Protein AF-A0A1H6CUB4-F1 (afdb_monomer_lite)

Sequence (197 aa):
MMHRMFELSTSRSFDRAPGEGFRTTLELPGWENQSAWGYDEPIGSYFAQLYRNTTPDGERPDIWLSGAGSNYARPGSIALEVLRSTGHDPLTIVSAMGILDPTPRLRGTAEINEQITELTPEAEDRYTAGQIEALRWVLTGACPGPGSEREWLSGPPGAQHVEAEYHLVVGGPYERGGDQMSLSGADEALMWALERM

Foldseek 3Di:
DDDPDPPQPALPCQPPDQQDWDKDAQCFPQFRPDKIWTADNVLQAIWIFTAGPPHDPPDGGPDTGDSVVAGQNAPLQRLLVCCVVPVDALLSRCSSNSNFDPDFDFDDLVVLVVVLVVLDDDPPQLLSVLLNVLSVCQQFVCAQQSQNNHRGDDTHDDRSNLRSSLSSLVRPLRDPDDPNSSSNSNNVNSCVRRVVD

pLDDT: mean 87.78, std 14.8, range [31.58, 98.06]

Organism: NCBI:txid310779

Radius of gyration: 17.45 Å; chains: 1; bounding box: 38×47×50 Å

Structure (mmCIF, N/CA/C/O backbone):
data_AF-A0A1H6CUB4-F1
#
_entry.id   AF-A0A1H6CUB4-F1
#
loop_
_atom_site.group_PDB
_atom_site.id
_atom_site.type_symbol
_atom_site.label_atom_id
_atom_site.label_alt_id
_atom_site.label_comp_id
_atom_site.label_asym_id
_atom_site.label_entity_id
_atom_site.label_seq_id
_atom_site.pdbx_PDB_ins_code
_atom_site.Cartn_x
_atom_site.Cartn_y
_atom_site.Cartn_z
_atom_site.occupancy
_atom_site.B_iso_or_equiv
_atom_site.auth_seq_id
_atom_site.auth_comp_id
_atom_site.auth_asym_id
_atom_site.auth_atom_id
_atom_site.pdbx_PDB_model_num
ATOM 1 N N . MET A 1 1 ? 0.654 -30.957 -17.479 1.00 39.00 1 MET A N 1
ATOM 2 C CA . MET A 1 1 ? 0.499 -29.493 -17.365 1.00 39.00 1 MET A CA 1
ATOM 3 C C . MET A 1 1 ? 0.758 -29.164 -15.903 1.00 39.00 1 MET A C 1
ATOM 5 O O . MET A 1 1 ? -0.058 -29.512 -15.064 1.00 39.00 1 MET A O 1
ATOM 9 N N . MET A 1 2 ? 1.980 -28.737 -15.578 1.00 31.58 2 MET A N 1
ATOM 10 C CA . MET A 1 2 ? 2.450 -28.597 -14.195 1.00 31.58 2 MET A CA 1
ATOM 11 C C . MET A 1 2 ? 1.837 -27.351 -13.552 1.00 31.58 2 MET A C 1
ATOM 13 O O . MET A 1 2 ? 2.015 -26.249 -14.064 1.00 31.58 2 MET A O 1
ATOM 17 N N . HIS A 1 3 ? 1.150 -27.533 -12.425 1.00 35.66 3 HIS A N 1
ATOM 18 C CA . HIS A 1 3 ? 0.853 -26.456 -11.488 1.00 35.66 3 HIS A CA 1
ATOM 19 C C . HIS A 1 3 ? 2.178 -25.901 -10.950 1.00 35.66 3 HIS A C 1
ATOM 21 O O . HIS A 1 3 ? 2.841 -26.556 -10.149 1.00 35.66 3 HIS A O 1
ATOM 27 N N . ARG A 1 4 ? 2.574 -24.699 -11.385 1.00 37.59 4 ARG A N 1
ATOM 28 C CA . ARG A 1 4 ? 3.489 -23.876 -10.591 1.00 37.59 4 ARG A CA 1
ATOM 29 C C . ARG A 1 4 ? 2.681 -23.332 -9.418 1.00 37.59 4 ARG A C 1
ATOM 31 O O . ARG A 1 4 ? 1.840 -22.458 -9.601 1.00 37.59 4 ARG A O 1
ATOM 38 N N . MET A 1 5 ? 2.926 -23.883 -8.233 1.00 32.16 5 MET A N 1
ATOM 39 C CA . MET A 1 5 ? 2.760 -23.132 -6.992 1.00 32.16 5 MET A CA 1
ATOM 40 C C . MET A 1 5 ? 3.602 -21.864 -7.149 1.00 32.16 5 MET A C 1
ATOM 42 O O . MET A 1 5 ? 4.811 -21.957 -7.352 1.00 32.16 5 MET A O 1
ATOM 46 N N . PHE A 1 6 ? 2.956 -20.700 -7.133 1.00 37.53 6 PHE A N 1
ATOM 47 C CA . PHE A 1 6 ? 3.641 -19.447 -6.858 1.00 37.53 6 PHE A CA 1
ATOM 48 C C . PHE A 1 6 ? 4.197 -19.579 -5.438 1.00 37.53 6 PHE A C 1
ATOM 50 O O . PHE A 1 6 ? 3.451 -19.496 -4.465 1.00 37.53 6 PHE A O 1
ATOM 57 N N . GLU A 1 7 ? 5.489 -19.890 -5.319 1.00 35.69 7 GLU A N 1
ATOM 58 C CA . GLU A 1 7 ? 6.218 -19.600 -4.091 1.00 35.69 7 GLU A CA 1
ATOM 59 C C . GLU A 1 7 ? 6.057 -18.101 -3.854 1.00 35.69 7 GLU A C 1
ATOM 61 O O . GLU A 1 7 ? 6.392 -17.296 -4.724 1.00 35.69 7 GLU A O 1
ATOM 66 N N . LEU A 1 8 ? 5.452 -17.745 -2.719 1.00 40.12 8 LEU A N 1
ATOM 67 C CA . LEU A 1 8 ? 5.342 -16.368 -2.261 1.00 40.12 8 LEU A CA 1
ATOM 68 C C . LEU A 1 8 ? 6.746 -15.766 -2.313 1.00 40.12 8 LEU A C 1
ATOM 70 O O . LEU A 1 8 ? 7.642 -16.204 -1.589 1.00 40.12 8 LEU A O 1
ATOM 74 N N . SER A 1 9 ? 6.927 -14.836 -3.252 1.00 41.91 9 SER A N 1
ATOM 75 C CA . SER A 1 9 ? 8.173 -14.121 -3.479 1.00 41.91 9 SER A CA 1
ATOM 76 C C . SER A 1 9 ? 8.652 -13.581 -2.136 1.00 41.91 9 SER A C 1
ATOM 78 O O . SER A 1 9 ? 7.934 -12.863 -1.440 1.00 41.91 9 SER A O 1
ATOM 80 N N . THR A 1 10 ? 9.839 -14.024 -1.729 1.00 46.75 10 THR A N 1
ATOM 81 C CA . THR A 1 10 ? 10.533 -13.518 -0.552 1.00 46.75 10 THR A CA 1
ATOM 82 C C . THR A 1 10 ? 10.599 -12.000 -0.640 1.00 46.75 10 THR A C 1
ATOM 84 O O . THR A 1 10 ? 10.850 -11.448 -1.708 1.00 46.75 10 THR A O 1
ATOM 87 N N . SER A 1 11 ? 10.353 -11.311 0.470 1.00 58.84 11 SER A N 1
ATOM 88 C CA . SER A 1 11 ? 10.286 -9.853 0.496 1.00 58.84 11 SER A CA 1
ATOM 89 C C . SER A 1 11 ? 11.665 -9.207 0.330 1.00 58.84 11 SER A C 1
ATOM 91 O O . SER A 1 11 ? 12.331 -8.817 1.285 1.00 58.84 11 SER A O 1
ATOM 93 N N . ARG A 1 12 ? 12.158 -9.181 -0.911 1.00 66.88 12 ARG A N 1
ATOM 94 C CA . ARG A 1 12 ? 13.552 -8.840 -1.252 1.00 66.88 12 ARG A CA 1
ATOM 95 C C . ARG A 1 12 ? 13.913 -7.377 -0.988 1.00 66.88 12 ARG A C 1
ATOM 97 O O . ARG A 1 12 ? 15.098 -7.046 -1.008 1.00 66.88 12 ARG A O 1
ATOM 104 N N . SER A 1 13 ? 12.920 -6.511 -0.798 1.00 70.31 13 SER A N 1
ATOM 105 C CA . SER A 1 13 ? 13.101 -5.066 -0.644 1.00 70.31 13 SER A CA 1
ATOM 106 C C . SER A 1 13 ? 12.462 -4.495 0.623 1.00 70.31 13 SER A C 1
ATOM 108 O O . SER A 1 13 ? 12.581 -3.293 0.831 1.00 70.31 13 SER A O 1
ATOM 110 N N . PHE A 1 14 ? 11.834 -5.315 1.474 1.00 62.69 14 PHE A N 1
ATOM 111 C CA . PHE A 1 14 ? 11.212 -4.856 2.724 1.00 62.69 14 PHE A CA 1
ATOM 112 C C . PHE A 1 14 ? 12.201 -4.154 3.658 1.00 62.69 14 PHE A C 1
ATOM 114 O O . PHE A 1 14 ? 11.923 -3.055 4.123 1.00 62.69 14 PHE A O 1
ATOM 121 N N . ASP A 1 15 ? 13.397 -4.718 3.840 1.00 62.94 15 ASP A N 1
ATOM 122 C CA . ASP A 1 15 ? 14.421 -4.154 4.733 1.00 62.94 15 ASP A CA 1
ATOM 123 C C . ASP A 1 15 ? 15.281 -3.050 4.085 1.00 62.94 15 ASP A C 1
ATOM 125 O O . ASP A 1 15 ? 16.266 -2.597 4.676 1.00 62.94 15 ASP A O 1
ATOM 129 N N . ARG A 1 16 ? 14.990 -2.625 2.845 1.00 68.38 16 ARG A N 1
ATOM 130 C CA . ARG A 1 16 ? 15.842 -1.637 2.165 1.00 68.38 16 ARG A CA 1
ATOM 131 C C . ARG A 1 16 ? 15.614 -0.238 2.725 1.00 68.38 16 ARG A C 1
ATOM 133 O O . ARG A 1 16 ? 14.520 0.314 2.638 1.00 68.38 16 ARG A O 1
ATOM 140 N N . ALA A 1 17 ? 16.688 0.354 3.244 1.00 58.97 17 ALA A N 1
ATOM 141 C CA . ALA A 1 17 ? 16.681 1.728 3.719 1.00 58.97 17 ALA A CA 1
ATOM 142 C C . ALA A 1 17 ? 16.414 2.716 2.562 1.00 58.97 17 ALA A C 1
ATOM 144 O O . ALA A 1 17 ? 16.937 2.534 1.458 1.00 58.97 17 ALA A O 1
ATOM 145 N N . PRO A 1 18 ? 15.621 3.779 2.789 1.00 63.16 18 PRO A N 1
ATOM 146 C CA . PRO A 1 18 ? 15.434 4.834 1.800 1.00 63.16 18 PRO A CA 1
ATOM 147 C C . PRO A 1 18 ? 16.740 5.610 1.570 1.00 63.16 18 PRO A C 1
ATOM 149 O O . PRO A 1 18 ? 17.513 5.819 2.503 1.00 63.16 18 PRO A O 1
ATOM 152 N N . GLY A 1 19 ? 16.950 6.097 0.344 1.00 67.81 19 GLY A N 1
ATOM 153 C CA . GLY A 1 19 ? 18.053 7.006 0.006 1.00 67.81 19 GLY A CA 1
ATOM 154 C C . GLY A 1 19 ? 19.221 6.366 -0.746 1.00 67.81 19 GLY A C 1
ATOM 155 O O . GLY A 1 19 ? 19.978 7.093 -1.379 1.00 67.81 19 GLY A O 1
ATOM 156 N N . GLU A 1 20 ? 19.342 5.037 -0.751 1.00 79.81 20 GLU A N 1
ATOM 157 C CA . GLU A 1 20 ? 20.332 4.341 -1.580 1.00 79.81 20 GLU A CA 1
ATOM 158 C C . GLU A 1 20 ? 19.743 3.983 -2.947 1.00 79.81 20 GLU A C 1
ATOM 160 O O . GLU A 1 20 ? 18.651 3.415 -3.046 1.00 79.81 20 GLU A O 1
ATOM 165 N N . GLY A 1 21 ? 20.466 4.314 -4.018 1.00 87.00 21 GLY A N 1
ATOM 166 C CA . GLY A 1 21 ? 20.047 3.989 -5.376 1.00 87.00 21 GLY A CA 1
ATOM 167 C C . GLY A 1 21 ? 19.945 2.478 -5.596 1.00 87.00 21 GLY A C 1
ATOM 168 O O . GLY A 1 21 ? 20.884 1.728 -5.329 1.00 87.00 21 GLY A O 1
ATOM 169 N N . PHE A 1 22 ? 18.819 2.013 -6.138 1.00 92.19 22 PHE A N 1
ATOM 170 C CA . PHE A 1 22 ? 18.657 0.606 -6.501 1.00 92.19 22 PHE A CA 1
ATOM 171 C C . PHE A 1 22 ? 17.720 0.410 -7.685 1.00 92.19 22 PHE A C 1
ATOM 173 O O . PHE A 1 22 ? 16.875 1.246 -7.991 1.00 92.19 22 PHE A O 1
ATOM 180 N N . ARG A 1 23 ? 17.839 -0.761 -8.313 1.00 93.81 23 ARG A N 1
ATOM 181 C CA . ARG A 1 23 ? 16.911 -1.265 -9.324 1.00 93.81 23 ARG A CA 1
ATOM 182 C C . ARG A 1 23 ? 16.694 -2.754 -9.095 1.00 93.81 23 ARG A C 1
ATOM 184 O O . ARG A 1 23 ? 17.660 -3.499 -8.951 1.00 93.81 23 ARG A O 1
ATOM 191 N N . THR A 1 24 ? 15.442 -3.185 -9.058 1.00 93.94 24 THR A N 1
ATOM 192 C CA . THR A 1 24 ? 15.062 -4.595 -8.918 1.00 93.94 24 THR A CA 1
ATOM 193 C C . THR A 1 24 ? 13.930 -4.938 -9.877 1.00 93.94 24 THR A C 1
ATOM 195 O O . THR A 1 24 ? 13.193 -4.054 -10.316 1.00 93.94 24 THR A O 1
ATOM 198 N N . THR A 1 25 ? 13.801 -6.219 -10.212 1.00 95.00 25 THR A N 1
ATOM 199 C CA . THR A 1 25 ? 12.680 -6.728 -11.005 1.00 95.00 25 THR A CA 1
ATOM 200 C C . THR A 1 25 ? 11.359 -6.457 -10.290 1.00 95.00 25 THR A C 1
ATOM 202 O O . THR A 1 25 ? 11.278 -6.575 -9.067 1.00 95.00 25 THR A O 1
ATOM 205 N N . LEU A 1 26 ? 10.338 -6.095 -11.063 1.00 95.88 26 LEU A N 1
ATOM 206 C CA . LEU A 1 26 ? 8.953 -5.995 -10.618 1.00 95.88 26 LEU A CA 1
ATOM 207 C C . LEU A 1 26 ? 8.212 -7.256 -11.085 1.00 95.88 26 LEU A C 1
ATOM 209 O O . LEU A 1 26 ? 7.884 -7.377 -12.263 1.00 95.88 26 LEU A O 1
ATOM 213 N N . GLU A 1 27 ? 7.955 -8.195 -10.175 1.00 95.19 27 GLU A N 1
ATOM 214 C CA . GLU A 1 27 ? 7.360 -9.509 -10.482 1.00 95.19 27 GLU A CA 1
ATOM 215 C C . GLU A 1 27 ? 5.816 -9.426 -10.582 1.00 95.19 27 GLU A C 1
ATOM 217 O O . GLU A 1 27 ? 5.091 -10.207 -9.969 1.00 95.19 27 GLU A O 1
ATOM 222 N N . LEU A 1 28 ? 5.296 -8.433 -11.318 1.00 97.06 28 LEU A N 1
ATOM 223 C CA . LEU A 1 28 ? 3.858 -8.151 -11.432 1.00 97.06 28 LEU A CA 1
ATOM 224 C C . LEU A 1 28 ? 3.220 -8.965 -12.574 1.00 97.06 28 LEU A C 1
ATOM 226 O O . LEU A 1 28 ? 3.660 -8.805 -13.711 1.00 97.06 28 LEU A O 1
ATOM 230 N N . PRO A 1 29 ? 2.163 -9.769 -12.337 1.00 97.38 29 PRO A N 1
ATOM 231 C CA . PRO A 1 29 ? 1.548 -10.601 -13.375 1.00 97.38 29 PRO A CA 1
ATOM 232 C C . PRO A 1 29 ? 1.094 -9.823 -14.620 1.00 97.38 29 PRO A C 1
ATOM 234 O O . PRO A 1 29 ? 0.394 -8.818 -14.534 1.00 97.38 29 PRO A O 1
ATOM 237 N N . GLY A 1 30 ? 1.472 -10.306 -15.802 1.00 96.88 30 GLY A N 1
ATOM 238 C CA . GLY A 1 30 ? 1.239 -9.629 -17.082 1.00 96.88 30 GLY A CA 1
ATOM 239 C C . GLY A 1 30 ? 2.281 -8.557 -17.434 1.00 96.88 30 GLY A C 1
ATOM 240 O O . GLY A 1 30 ? 2.225 -8.018 -18.546 1.00 96.88 30 GLY A O 1
ATOM 241 N N . TRP A 1 31 ? 3.221 -8.275 -16.527 1.00 97.56 31 TRP A N 1
ATOM 242 C CA . TRP A 1 31 ? 4.257 -7.246 -16.647 1.00 97.56 31 TRP A CA 1
ATOM 243 C C . TRP A 1 31 ? 5.662 -7.742 -16.249 1.00 97.56 31 TRP A C 1
ATOM 245 O O . TRP A 1 31 ? 6.639 -7.006 -16.350 1.00 97.56 31 TRP A O 1
ATOM 255 N N . GLU A 1 32 ? 5.804 -8.973 -15.776 1.00 95.00 32 GLU A N 1
ATOM 256 C CA . GLU A 1 32 ? 6.974 -9.472 -15.055 1.00 95.00 32 GLU A CA 1
ATOM 257 C C . GLU A 1 32 ? 8.239 -9.695 -15.903 1.00 95.00 32 GLU A C 1
ATOM 259 O O . GLU A 1 32 ? 9.320 -9.854 -15.340 1.00 95.00 32 GLU A O 1
ATOM 264 N N . ASN A 1 33 ? 8.143 -9.711 -17.238 1.00 92.19 33 ASN A N 1
ATOM 265 C CA . ASN A 1 33 ? 9.257 -10.125 -18.106 1.00 92.19 33 ASN A CA 1
ATOM 266 C C . ASN A 1 33 ? 10.491 -9.212 -18.023 1.00 92.19 33 ASN A C 1
ATOM 268 O O . ASN A 1 33 ? 11.620 -9.694 -17.953 1.00 92.19 33 ASN A O 1
ATOM 272 N N . GLN A 1 34 ? 10.280 -7.895 -18.069 1.00 96.00 34 GLN A N 1
ATOM 273 C CA . GLN A 1 34 ? 11.365 -6.902 -18.089 1.00 96.00 34 GLN A CA 1
ATOM 274 C C . GLN A 1 34 ? 11.071 -5.660 -17.232 1.00 96.00 34 GLN A C 1
ATOM 276 O O . GLN A 1 34 ? 11.863 -4.713 -17.209 1.00 96.00 34 GLN A O 1
ATOM 281 N N . SER A 1 35 ? 9.947 -5.658 -16.506 1.00 97.62 35 SER A N 1
ATOM 282 C CA . SER A 1 35 ? 9.591 -4.550 -15.624 1.00 97.62 35 SER A CA 1
ATOM 283 C C . SER A 1 35 ? 10.517 -4.469 -14.420 1.00 97.62 35 S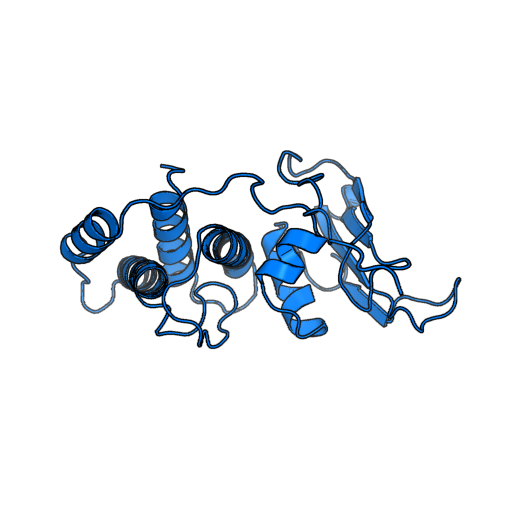ER A C 1
ATOM 285 O O . SER A 1 35 ? 10.978 -5.473 -13.871 1.00 97.62 35 SER A O 1
ATOM 287 N N . ALA A 1 36 ? 10.776 -3.243 -13.989 1.00 97.25 36 ALA A N 1
ATOM 288 C CA . ALA A 1 36 ? 11.639 -2.964 -12.859 1.00 97.25 36 ALA A CA 1
ATOM 289 C C . ALA A 1 36 ? 11.126 -1.763 -12.076 1.00 97.25 36 ALA A C 1
ATOM 291 O O . ALA A 1 36 ? 10.505 -0.858 -12.633 1.00 97.25 36 ALA A O 1
ATOM 292 N N . TRP A 1 37 ? 11.458 -1.726 -10.796 1.00 97.00 37 TRP A N 1
ATOM 293 C CA . TRP A 1 37 ? 11.246 -0.566 -9.946 1.00 97.00 37 TRP A CA 1
ATOM 294 C C . TRP A 1 37 ? 12.499 -0.294 -9.118 1.00 97.00 37 TRP A C 1
ATOM 296 O O . TRP A 1 37 ? 13.422 -1.119 -9.060 1.00 97.00 37 TRP A O 1
ATOM 306 N N . GLY A 1 38 ? 12.572 0.889 -8.530 1.00 94.94 38 GLY A N 1
ATOM 307 C CA . GLY A 1 38 ? 13.775 1.294 -7.832 1.00 94.94 38 GLY A CA 1
ATOM 308 C C . GLY A 1 38 ? 13.707 2.667 -7.205 1.00 94.94 38 GLY A C 1
ATOM 309 O O . GLY A 1 38 ? 12.667 3.326 -7.227 1.00 94.94 38 GLY A O 1
ATOM 310 N N . TYR A 1 39 ? 14.850 3.087 -6.680 1.00 93.25 39 TYR A N 1
ATOM 311 C CA . TYR A 1 39 ? 15.098 4.439 -6.204 1.00 93.25 39 TYR A CA 1
ATOM 312 C C . TYR A 1 39 ? 16.218 5.060 -7.036 1.00 93.25 39 TYR A C 1
ATOM 314 O O . TYR A 1 39 ? 17.281 4.457 -7.202 1.00 93.25 39 TYR A O 1
ATOM 322 N N . ASP A 1 40 ? 15.957 6.239 -7.590 1.00 91.69 40 ASP A N 1
ATOM 323 C CA . ASP A 1 40 ? 16.936 7.047 -8.309 1.00 91.69 40 ASP A CA 1
ATOM 324 C C . ASP A 1 40 ? 17.513 8.074 -7.328 1.00 91.69 40 ASP A C 1
ATOM 326 O O . ASP A 1 40 ? 16.846 9.046 -6.975 1.00 91.69 40 ASP A O 1
ATOM 330 N N . GLU A 1 41 ? 18.731 7.824 -6.845 1.00 90.06 41 GLU A N 1
ATOM 331 C CA . GLU A 1 41 ? 19.412 8.671 -5.859 1.00 90.06 41 GLU A CA 1
ATOM 332 C C . GLU A 1 41 ? 19.698 10.094 -6.382 1.00 90.06 41 GLU A C 1
ATOM 334 O O . GLU A 1 41 ? 19.354 11.043 -5.676 1.00 90.06 41 GLU A O 1
ATOM 339 N N . PRO A 1 42 ? 20.239 10.301 -7.604 1.00 89.75 42 PRO A N 1
ATOM 340 C CA . PRO A 1 42 ? 20.395 11.642 -8.173 1.00 89.75 42 PRO A CA 1
ATOM 341 C C . PRO A 1 42 ? 19.108 12.472 -8.222 1.00 89.75 42 PRO A C 1
ATOM 343 O O . PRO A 1 42 ? 19.159 13.688 -8.036 1.00 89.75 42 PRO A O 1
ATOM 346 N N . ILE A 1 43 ? 17.967 11.836 -8.501 1.00 88.19 43 ILE A N 1
ATOM 347 C CA . ILE A 1 43 ? 16.662 12.510 -8.558 1.00 88.19 43 ILE A CA 1
ATOM 348 C C . ILE A 1 43 ? 16.004 12.582 -7.169 1.00 88.19 43 ILE A C 1
ATOM 350 O O . ILE A 1 43 ? 15.183 13.464 -6.916 1.00 88.19 43 ILE A O 1
ATOM 354 N N . GLY A 1 44 ? 16.365 11.679 -6.259 1.00 89.94 44 GLY A N 1
ATOM 355 C CA . GLY A 1 44 ? 15.785 11.574 -4.927 1.00 89.94 44 GLY A CA 1
ATOM 356 C C . GLY A 1 44 ? 14.363 10.999 -4.923 1.00 89.94 44 GLY A C 1
ATOM 357 O O . GLY A 1 44 ? 13.583 11.322 -4.027 1.00 89.94 44 GLY A O 1
ATOM 358 N N . SER A 1 45 ? 14.007 10.169 -5.910 1.00 91.50 45 SER A N 1
ATOM 359 C CA . SER A 1 45 ? 12.639 9.664 -6.120 1.00 91.50 45 SER A CA 1
ATOM 360 C C . SER A 1 45 ? 12.617 8.177 -6.460 1.00 91.50 45 SER A C 1
ATOM 362 O O . SER A 1 45 ? 13.480 7.671 -7.179 1.00 91.50 45 SER A O 1
ATOM 364 N N . TYR A 1 46 ? 11.560 7.487 -6.032 1.00 93.50 46 TYR A N 1
ATOM 365 C CA . TYR A 1 46 ? 11.234 6.161 -6.553 1.00 93.50 46 TYR A CA 1
ATOM 366 C C . TYR A 1 46 ? 10.813 6.232 -8.028 1.00 93.50 46 TYR A C 1
ATOM 368 O O . TYR A 1 46 ? 10.339 7.266 -8.512 1.00 93.50 46 TYR A O 1
ATOM 376 N N . PHE A 1 47 ? 10.998 5.126 -8.746 1.00 95.38 47 PHE A N 1
ATOM 377 C CA . PHE A 1 47 ? 10.602 4.964 -10.143 1.00 95.38 47 PHE A CA 1
ATOM 378 C C . PHE A 1 47 ? 10.069 3.553 -10.415 1.00 95.38 47 PHE A C 1
ATOM 380 O O . PHE A 1 47 ? 10.398 2.599 -9.706 1.00 95.38 47 PHE A O 1
ATOM 387 N N . ALA A 1 48 ? 9.298 3.415 -11.494 1.00 97.00 48 ALA A N 1
ATOM 388 C CA . ALA A 1 48 ? 8.905 2.130 -12.060 1.00 97.00 48 ALA A CA 1
ATOM 389 C C . ALA A 1 48 ? 8.864 2.205 -13.592 1.00 97.00 48 ALA A C 1
ATOM 391 O O . ALA A 1 48 ? 8.337 3.151 -14.176 1.00 97.00 48 ALA A O 1
ATOM 392 N N . GLN A 1 49 ? 9.422 1.192 -14.246 1.00 97.50 49 GLN A N 1
ATOM 393 C CA . GLN A 1 49 ? 9.313 0.971 -15.684 1.00 97.50 49 GLN A CA 1
ATOM 394 C C . GLN A 1 49 ? 8.526 -0.314 -15.886 1.00 97.50 49 GLN A C 1
ATOM 396 O O . GLN A 1 49 ? 8.993 -1.384 -15.491 1.00 97.50 49 GLN A O 1
ATOM 401 N N . LEU A 1 50 ? 7.340 -0.197 -16.476 1.00 98.06 50 LEU A N 1
ATOM 402 C CA . LEU A 1 50 ? 6.453 -1.323 -16.704 1.00 98.06 50 LEU A CA 1
ATOM 403 C C . LEU A 1 50 ? 6.333 -1.606 -18.196 1.00 98.06 50 LEU A C 1
ATOM 405 O O . LEU A 1 50 ? 6.032 -0.718 -18.996 1.00 98.06 50 LEU A O 1
ATOM 409 N N . TYR A 1 51 ? 6.542 -2.866 -18.541 1.00 98.00 51 TYR A N 1
ATOM 410 C CA . TYR A 1 51 ? 6.420 -3.406 -19.883 1.00 98.00 51 TYR A CA 1
ATOM 411 C C . TYR A 1 51 ? 5.409 -4.534 -19.840 1.00 98.00 51 TYR A C 1
ATOM 413 O O . TYR A 1 51 ? 5.545 -5.445 -19.023 1.00 98.00 51 TYR A O 1
ATOM 421 N N . ARG A 1 52 ? 4.403 -4.500 -20.710 1.00 97.00 52 ARG A N 1
ATOM 422 C CA . ARG A 1 52 ? 3.509 -5.646 -20.869 1.00 97.00 52 ARG A CA 1
ATOM 423 C C . ARG A 1 52 ? 4.341 -6.841 -21.322 1.00 97.00 52 ARG A C 1
ATOM 425 O O . ARG A 1 52 ? 5.269 -6.690 -22.111 1.00 97.00 52 ARG A O 1
ATOM 432 N N . ASN A 1 53 ? 3.966 -8.050 -20.920 1.00 96.88 53 ASN A N 1
ATOM 433 C CA . ASN A 1 53 ? 4.675 -9.259 -21.365 1.00 96.88 53 ASN A CA 1
ATOM 434 C C . ASN A 1 53 ? 4.653 -9.460 -22.891 1.00 96.88 53 ASN A C 1
ATOM 436 O O . ASN A 1 53 ? 5.451 -10.224 -23.425 1.00 96.88 53 ASN A O 1
ATOM 440 N N . THR A 1 54 ? 3.734 -8.790 -23.588 1.00 96.44 54 THR A N 1
ATOM 441 C CA . THR A 1 54 ? 3.641 -8.764 -25.053 1.00 96.44 54 THR A CA 1
ATOM 442 C C . THR A 1 54 ? 4.582 -7.755 -25.713 1.00 96.44 54 THR A C 1
ATOM 444 O O . THR A 1 54 ? 4.681 -7.750 -26.938 1.00 96.44 54 THR A O 1
ATOM 447 N N . THR A 1 55 ? 5.216 -6.874 -24.942 1.00 95.44 55 THR A N 1
ATOM 448 C CA . THR A 1 55 ? 6.097 -5.818 -25.448 1.00 95.44 55 THR A CA 1
ATOM 449 C C . THR A 1 55 ? 7.457 -6.418 -25.814 1.00 95.44 55 THR A C 1
ATOM 451 O O . THR A 1 55 ? 8.070 -7.056 -24.957 1.00 95.44 55 THR A O 1
ATOM 454 N N . PRO A 1 56 ? 7.933 -6.250 -27.064 1.00 94.19 56 PRO A N 1
ATOM 455 C CA . PRO A 1 56 ? 9.222 -6.782 -27.499 1.00 94.19 56 PRO A CA 1
ATOM 456 C C . PRO A 1 56 ? 10.417 -6.229 -26.714 1.00 94.19 56 PRO A C 1
ATOM 458 O O . PRO A 1 56 ? 10.389 -5.102 -26.213 1.00 94.19 56 PRO A O 1
ATOM 461 N N . ASP A 1 57 ? 11.501 -7.002 -26.674 1.00 90.62 57 ASP A N 1
ATOM 462 C CA . ASP A 1 57 ? 12.766 -6.570 -26.081 1.00 90.62 57 ASP A CA 1
ATOM 463 C C . ASP A 1 57 ? 13.350 -5.365 -26.839 1.00 90.62 57 ASP A C 1
ATOM 465 O O . ASP A 1 57 ? 13.375 -5.332 -28.071 1.00 90.62 57 ASP A O 1
ATOM 469 N N . GLY A 1 58 ? 13.867 -4.386 -26.095 1.00 89.44 58 GLY A N 1
ATOM 470 C CA . GLY A 1 58 ? 14.493 -3.180 -26.652 1.00 89.44 58 GLY A CA 1
ATOM 471 C C . GLY A 1 58 ? 13.521 -2.052 -27.013 1.00 89.44 58 GLY A C 1
ATOM 472 O O . GLY A 1 58 ? 13.972 -0.963 -27.369 1.00 89.44 58 GLY A O 1
ATOM 473 N N . GLU A 1 59 ? 12.213 -2.276 -26.883 1.00 95.06 59 GLU A N 1
ATOM 474 C CA . GLU A 1 59 ? 11.214 -1.210 -26.943 1.00 95.06 59 GLU A CA 1
ATOM 475 C C . GLU A 1 59 ? 11.239 -0.338 -25.681 1.00 95.06 59 GLU A C 1
ATOM 477 O O . GLU A 1 59 ? 11.857 -0.665 -24.667 1.00 95.06 59 GLU A O 1
ATOM 482 N N . ARG A 1 60 ? 10.560 0.810 -25.743 1.00 95.75 60 ARG A N 1
ATOM 483 C CA . ARG A 1 60 ? 10.344 1.670 -24.569 1.00 95.75 60 ARG A CA 1
ATOM 484 C C . ARG A 1 60 ? 9.300 1.054 -23.621 1.00 95.75 60 ARG A C 1
ATOM 486 O O . ARG A 1 60 ? 8.435 0.316 -24.093 1.00 95.75 60 ARG A O 1
ATOM 493 N N . PRO A 1 61 ? 9.309 1.401 -22.321 1.00 96.50 61 PRO A N 1
ATOM 494 C CA . PRO A 1 61 ? 8.275 0.942 -21.399 1.00 96.50 61 PRO A CA 1
ATOM 495 C C . PRO A 1 61 ? 6.892 1.441 -21.820 1.00 96.50 61 PRO A C 1
ATOM 497 O O . PRO A 1 61 ? 6.740 2.583 -22.264 1.00 96.50 61 PRO A O 1
ATOM 500 N N . ASP A 1 62 ? 5.883 0.592 -21.637 1.00 97.56 62 ASP A N 1
ATOM 501 C CA . ASP A 1 62 ? 4.476 0.954 -21.814 1.00 97.56 62 ASP A CA 1
ATOM 502 C C . ASP A 1 62 ? 4.050 2.013 -20.789 1.00 97.56 62 ASP A C 1
ATOM 504 O O . ASP A 1 62 ? 3.263 2.906 -21.102 1.00 97.56 62 ASP A O 1
ATOM 508 N N . ILE A 1 63 ? 4.586 1.920 -19.566 1.00 96.69 63 ILE A N 1
ATOM 509 C CA . ILE A 1 63 ? 4.397 2.904 -18.499 1.00 96.69 63 ILE A CA 1
ATOM 510 C C . ILE A 1 63 ? 5.758 3.231 -17.886 1.00 96.69 63 ILE A C 1
ATOM 512 O O . ILE A 1 63 ? 6.469 2.346 -17.407 1.00 96.69 63 ILE A O 1
ATOM 516 N N . TRP A 1 64 ? 6.100 4.517 -17.850 1.00 95.81 64 TRP A N 1
ATOM 517 C CA . TRP A 1 64 ? 7.284 5.019 -17.159 1.00 95.81 64 TRP A CA 1
ATOM 518 C C . TRP A 1 64 ? 6.868 6.000 -16.069 1.00 95.81 64 TRP A C 1
ATOM 520 O O . TRP A 1 64 ? 6.488 7.135 -16.348 1.00 95.81 64 TRP A O 1
ATOM 530 N N . LEU A 1 65 ? 7.007 5.572 -14.819 1.00 94.69 65 LEU A N 1
ATOM 531 C CA . LEU A 1 65 ? 6.812 6.393 -13.631 1.00 94.69 65 LEU A CA 1
ATOM 532 C C . LEU A 1 65 ? 8.181 6.845 -13.120 1.00 94.69 65 LEU A C 1
ATOM 534 O O . LEU A 1 65 ? 9.034 6.014 -12.808 1.00 94.69 65 LEU A O 1
ATOM 538 N N . SER A 1 66 ? 8.435 8.152 -13.088 1.00 91.62 66 SER A N 1
ATOM 539 C CA . SER A 1 66 ? 9.714 8.698 -12.619 1.00 91.62 66 SER A CA 1
ATOM 540 C C . SER A 1 66 ? 9.575 10.077 -11.989 1.00 91.62 66 SER A C 1
ATOM 542 O O . SER A 1 66 ? 8.624 10.810 -12.274 1.00 91.62 66 SER A O 1
ATOM 544 N N . GLY A 1 67 ? 10.602 10.447 -11.217 1.00 81.19 67 GLY A N 1
ATOM 545 C CA . GLY A 1 67 ? 10.747 11.753 -10.568 1.00 81.19 67 GLY A CA 1
ATOM 546 C C . GLY A 1 67 ? 10.691 12.969 -11.502 1.00 81.19 67 GLY A C 1
ATOM 547 O O . GLY A 1 67 ? 10.525 14.090 -11.034 1.00 81.19 67 GLY A O 1
ATOM 548 N N . ALA A 1 68 ? 10.799 12.773 -12.823 1.00 79.19 68 ALA A N 1
ATOM 549 C CA . ALA A 1 68 ? 10.718 13.851 -13.807 1.00 79.19 68 ALA A CA 1
ATOM 550 C C . ALA A 1 68 ? 9.303 14.447 -13.952 1.00 79.19 68 ALA A C 1
ATOM 552 O O . ALA A 1 68 ? 9.174 15.601 -14.360 1.00 79.19 68 ALA A O 1
ATOM 553 N N . GLY A 1 69 ? 8.252 13.675 -13.644 1.00 73.12 69 GLY A N 1
ATOM 554 C CA . GLY A 1 69 ? 6.852 14.123 -13.712 1.00 73.12 69 GLY A CA 1
ATOM 555 C C . GLY A 1 69 ? 6.204 14.342 -12.343 1.00 73.12 69 GLY A C 1
ATOM 556 O O . GLY A 1 69 ? 5.477 15.317 -12.154 1.00 73.12 69 GLY A O 1
ATOM 557 N N . SER A 1 70 ? 6.509 13.461 -11.389 1.00 81.94 70 SER A N 1
ATOM 558 C CA . SER A 1 70 ? 5.976 13.463 -10.024 1.00 81.94 70 SER A CA 1
ATOM 559 C C . SER A 1 70 ? 7.058 12.980 -9.068 1.00 81.94 70 SER A C 1
ATOM 561 O O . SER A 1 70 ? 7.772 12.038 -9.390 1.00 81.94 70 SER A O 1
ATOM 563 N N . ASN A 1 71 ? 7.174 13.595 -7.891 1.00 86.06 71 ASN A N 1
ATOM 564 C CA . ASN A 1 71 ? 8.107 13.123 -6.872 1.00 86.06 71 ASN A CA 1
ATOM 565 C C . ASN A 1 71 ? 7.479 11.966 -6.081 1.00 86.06 71 ASN A C 1
ATOM 567 O O . ASN A 1 71 ? 6.533 12.186 -5.325 1.00 86.06 71 ASN A O 1
ATOM 571 N N . TYR A 1 72 ? 8.020 10.758 -6.224 1.00 89.94 72 TYR A N 1
ATOM 572 C CA . TYR A 1 72 ? 7.605 9.594 -5.446 1.00 89.94 72 TYR A CA 1
ATOM 573 C C . TYR A 1 72 ? 8.553 9.443 -4.258 1.00 89.94 72 TYR A C 1
ATOM 575 O O . TYR A 1 72 ? 9.621 8.848 -4.380 1.00 89.94 72 TYR A O 1
ATOM 583 N N . ALA A 1 73 ? 8.180 10.002 -3.106 1.00 87.06 73 ALA A N 1
ATOM 584 C CA . ALA A 1 73 ? 9.052 10.047 -1.930 1.00 87.06 73 ALA A CA 1
ATOM 585 C C . ALA A 1 73 ? 9.106 8.724 -1.144 1.00 87.06 73 ALA A C 1
ATOM 587 O O . ALA A 1 73 ? 10.035 8.507 -0.365 1.00 87.06 73 ALA A O 1
ATOM 588 N N . ARG A 1 74 ? 8.116 7.838 -1.320 1.00 89.19 74 ARG A N 1
ATOM 589 C CA . ARG A 1 74 ? 8.012 6.559 -0.599 1.00 89.19 74 ARG A CA 1
ATOM 590 C C . ARG A 1 74 ? 7.688 5.398 -1.547 1.00 89.19 74 ARG A C 1
ATOM 592 O O . ARG A 1 74 ? 7.035 5.632 -2.566 1.00 89.19 74 ARG A O 1
ATOM 599 N N . PRO A 1 75 ? 8.053 4.145 -1.197 1.00 92.19 75 PRO A N 1
ATOM 600 C CA . PRO A 1 75 ? 7.655 2.963 -1.967 1.00 92.19 75 PRO A CA 1
ATOM 601 C C . PRO A 1 75 ? 6.133 2.861 -2.144 1.00 92.19 75 PRO A C 1
ATOM 603 O O . PRO A 1 75 ? 5.647 2.509 -3.212 1.00 92.19 75 PRO A O 1
ATOM 606 N N . GLY A 1 76 ? 5.373 3.248 -1.118 1.00 92.31 76 GLY A N 1
ATOM 607 C CA . GLY A 1 76 ? 3.914 3.314 -1.173 1.00 92.31 76 GLY A CA 1
ATOM 608 C C . GLY A 1 76 ? 3.372 4.207 -2.289 1.00 92.31 76 GLY A C 1
ATOM 609 O O . GLY A 1 76 ? 2.420 3.839 -2.969 1.00 92.31 76 GLY A O 1
ATOM 610 N N . SER A 1 77 ? 4.012 5.356 -2.529 1.00 91.75 77 SER A N 1
ATOM 611 C CA . SER A 1 77 ? 3.576 6.305 -3.558 1.00 91.75 77 SER A CA 1
ATOM 612 C C . SER A 1 77 ? 3.756 5.729 -4.966 1.00 91.75 77 SER A C 1
ATOM 614 O O . SER A 1 77 ? 2.894 5.907 -5.820 1.00 91.75 77 SER A O 1
ATOM 616 N N . ILE A 1 78 ? 4.850 4.996 -5.222 1.00 93.44 78 ILE A N 1
ATOM 617 C CA . ILE A 1 78 ? 5.028 4.329 -6.521 1.00 93.44 78 ILE A CA 1
ATOM 618 C C . ILE A 1 78 ? 4.096 3.112 -6.656 1.00 93.44 78 ILE A C 1
ATOM 620 O O . ILE A 1 78 ? 3.558 2.882 -7.737 1.00 93.44 78 ILE A O 1
ATOM 624 N N . ALA A 1 79 ? 3.834 2.378 -5.568 1.00 95.62 79 ALA A N 1
ATOM 625 C CA . ALA A 1 79 ? 2.879 1.267 -5.555 1.00 95.62 79 ALA A CA 1
ATOM 626 C C . ALA A 1 79 ? 1.452 1.728 -5.903 1.00 95.62 79 ALA A C 1
ATOM 628 O O . ALA A 1 79 ? 0.776 1.091 -6.713 1.00 95.62 79 ALA A O 1
ATOM 629 N N . LEU A 1 80 ? 1.016 2.864 -5.351 1.00 93.12 80 LEU A N 1
ATOM 630 C CA . LEU A 1 80 ? -0.297 3.452 -5.623 1.00 93.12 80 LEU A CA 1
ATOM 631 C C . LEU A 1 80 ? -0.452 3.857 -7.097 1.00 93.12 80 LEU A C 1
ATOM 633 O O . LEU A 1 80 ? -1.480 3.590 -7.721 1.00 93.12 80 LEU A O 1
ATOM 637 N N . GLU A 1 81 ? 0.591 4.420 -7.700 1.00 93.88 81 GLU A N 1
ATOM 638 C CA . GLU A 1 81 ? 0.548 4.800 -9.112 1.00 93.88 81 GLU A CA 1
ATOM 639 C C . GLU A 1 81 ? 0.599 3.581 -10.055 1.00 93.88 81 GLU A C 1
ATOM 641 O O . GLU A 1 81 ? -0.087 3.546 -11.084 1.00 93.88 81 GLU A O 1
ATOM 646 N N . VAL A 1 82 ? 1.327 2.523 -9.678 1.00 96.12 82 VAL A N 1
ATOM 647 C CA . VAL A 1 82 ? 1.270 1.221 -10.368 1.00 96.12 82 VAL A CA 1
ATOM 648 C C . VAL A 1 82 ? -0.136 0.616 -10.276 1.00 96.12 82 VAL A C 1
ATOM 650 O O . VAL A 1 82 ? -0.642 0.083 -11.270 1.00 96.12 82 VAL A O 1
ATOM 653 N N . LEU A 1 83 ? -0.805 0.738 -9.126 1.00 95.56 83 LEU A N 1
ATOM 654 C CA . LEU A 1 83 ? -2.185 0.286 -8.931 1.00 95.56 83 LEU A CA 1
ATOM 655 C C . LEU A 1 83 ? -3.148 0.981 -9.882 1.00 95.56 83 LEU A C 1
ATOM 657 O O . LEU A 1 83 ? -3.940 0.314 -10.558 1.00 95.56 83 LEU A O 1
ATOM 661 N N . ARG A 1 84 ? -3.057 2.308 -9.977 1.00 93.50 84 ARG A N 1
ATOM 662 C CA . ARG A 1 84 ? -3.888 3.108 -10.885 1.00 93.50 84 ARG A CA 1
ATOM 663 C C . ARG A 1 84 ? -3.624 2.779 -12.347 1.00 93.50 84 ARG A C 1
ATOM 665 O O . ARG A 1 84 ? -4.566 2.668 -13.126 1.00 93.50 84 ARG A O 1
ATOM 672 N N . SER A 1 85 ? -2.360 2.570 -12.705 1.00 95.44 85 SER A N 1
ATOM 673 C CA . SER A 1 85 ? -1.961 2.349 -14.096 1.00 95.44 85 SER A CA 1
ATOM 674 C C . SER A 1 85 ? -2.259 0.937 -14.606 1.00 95.44 85 SER A C 1
ATOM 676 O O . SER A 1 85 ? -2.470 0.744 -15.803 1.00 95.44 85 SER A O 1
ATOM 678 N N . THR A 1 86 ? -2.259 -0.068 -13.724 1.00 96.31 86 THR A N 1
ATOM 679 C CA . THR A 1 86 ? -2.365 -1.480 -14.134 1.00 96.31 86 THR A CA 1
ATOM 680 C C . THR A 1 86 ? -3.683 -2.144 -13.764 1.00 96.31 86 THR A C 1
ATOM 682 O O . THR A 1 86 ? -4.029 -3.159 -14.365 1.00 96.31 86 THR A O 1
ATOM 685 N N . GLY A 1 87 ? -4.422 -1.608 -12.791 1.00 94.81 87 GLY A N 1
ATOM 686 C CA . GLY A 1 87 ? -5.668 -2.217 -12.335 1.00 94.81 87 GLY A CA 1
ATOM 687 C C . GLY A 1 87 ? -5.491 -3.390 -11.361 1.00 94.81 87 GLY A C 1
ATOM 688 O O . GLY A 1 87 ? -6.497 -3.878 -10.856 1.00 94.81 87 GLY A O 1
ATOM 689 N N . HIS A 1 88 ? -4.266 -3.815 -11.033 1.00 96.12 88 HIS A N 1
ATOM 690 C CA . HIS A 1 88 ? -4.033 -4.887 -10.053 1.00 96.12 88 HIS A CA 1
ATOM 691 C C . HIS A 1 88 ? -4.446 -4.482 -8.635 1.00 96.12 88 HIS A C 1
ATOM 693 O O . HIS A 1 88 ? -4.505 -3.294 -8.316 1.00 96.12 88 HIS A O 1
ATOM 699 N N . ASP A 1 89 ? -4.767 -5.471 -7.802 1.00 95.00 89 ASP A N 1
ATOM 700 C CA . ASP A 1 89 ? -5.094 -5.248 -6.397 1.00 95.00 89 ASP A CA 1
ATOM 701 C C . ASP A 1 89 ? -3.841 -4.882 -5.568 1.00 95.00 89 ASP A C 1
ATOM 703 O O . ASP A 1 89 ? -2.714 -5.194 -5.974 1.00 95.00 89 ASP A O 1
ATOM 707 N N . PRO A 1 90 ? -4.025 -4.231 -4.403 1.00 95.81 90 PRO A N 1
ATOM 708 C CA . PRO A 1 90 ? -2.929 -3.803 -3.534 1.00 95.81 90 PRO A CA 1
ATOM 709 C C . PRO A 1 90 ? -1.949 -4.919 -3.171 1.00 95.81 90 PRO A C 1
ATOM 711 O O . PRO A 1 90 ? -0.737 -4.729 -3.280 1.00 95.81 90 PRO A O 1
ATOM 714 N N . LEU A 1 91 ? -2.456 -6.091 -2.772 1.00 96.19 91 LEU A N 1
ATOM 715 C CA . LEU A 1 91 ? -1.616 -7.190 -2.305 1.00 96.19 91 LEU A CA 1
ATOM 716 C C . LEU A 1 91 ? -0.726 -7.711 -3.430 1.00 96.19 91 LEU A C 1
ATOM 718 O O . LEU A 1 91 ? 0.474 -7.896 -3.221 1.00 96.19 91 LEU A O 1
ATOM 722 N N . THR A 1 92 ? -1.283 -7.894 -4.627 1.00 97.12 92 THR A N 1
ATOM 723 C CA . THR A 1 92 ? -0.510 -8.302 -5.804 1.00 97.12 92 THR A CA 1
ATOM 724 C C . THR A 1 92 ? 0.642 -7.332 -6.089 1.00 97.12 92 THR A C 1
ATOM 726 O O . THR A 1 92 ? 1.759 -7.770 -6.356 1.00 97.12 92 THR A O 1
ATOM 729 N N . ILE A 1 93 ? 0.417 -6.020 -5.984 1.00 96.88 93 ILE A N 1
ATOM 730 C CA . ILE A 1 93 ? 1.430 -4.999 -6.307 1.00 96.88 93 ILE A CA 1
ATOM 731 C C . ILE A 1 93 ? 2.532 -4.940 -5.255 1.00 96.88 93 ILE A C 1
ATOM 733 O O . ILE A 1 93 ? 3.713 -5.002 -5.592 1.00 96.88 93 ILE A O 1
ATOM 737 N N . VAL A 1 94 ? 2.153 -4.850 -3.982 1.00 96.50 94 VAL A N 1
ATOM 738 C CA . VAL A 1 94 ? 3.094 -4.762 -2.856 1.00 96.50 94 VAL A CA 1
ATOM 739 C C . VAL A 1 94 ? 3.944 -6.039 -2.775 1.00 96.50 94 VAL A C 1
ATOM 741 O O . VAL A 1 94 ? 5.156 -5.968 -2.544 1.00 96.50 94 VAL A O 1
ATOM 744 N N . SER A 1 95 ? 3.347 -7.198 -3.076 1.00 95.81 95 SER A N 1
ATOM 745 C CA . SER A 1 95 ? 4.070 -8.470 -3.206 1.00 95.81 95 SER A CA 1
ATOM 746 C C . SER A 1 95 ? 5.026 -8.470 -4.402 1.00 95.81 95 SER A C 1
ATOM 748 O O . SER A 1 95 ? 6.186 -8.836 -4.247 1.00 95.81 95 SER A O 1
ATOM 750 N N . ALA A 1 96 ? 4.581 -8.019 -5.581 1.00 96.44 96 ALA A N 1
ATOM 751 C CA . ALA A 1 96 ? 5.402 -7.956 -6.797 1.00 96.44 96 ALA A CA 1
ATOM 752 C C . ALA A 1 96 ? 6.595 -6.996 -6.679 1.00 96.44 96 ALA A C 1
ATOM 754 O O . ALA A 1 96 ? 7.642 -7.207 -7.296 1.00 96.44 96 ALA A O 1
ATOM 755 N N . MET A 1 97 ? 6.441 -5.934 -5.890 1.00 95.69 97 MET A N 1
ATOM 756 C CA . MET A 1 97 ? 7.528 -5.027 -5.534 1.00 95.69 97 MET A CA 1
ATOM 757 C C . MET A 1 97 ? 8.478 -5.639 -4.495 1.00 95.69 97 MET A C 1
ATOM 759 O O . MET A 1 97 ? 9.620 -5.197 -4.371 1.00 95.69 97 MET A O 1
ATOM 763 N N . GLY A 1 98 ? 8.041 -6.668 -3.767 1.00 94.88 98 GLY A N 1
ATOM 764 C CA . GLY A 1 98 ? 8.816 -7.301 -2.706 1.00 94.88 98 GLY A CA 1
ATOM 765 C C . GLY A 1 98 ? 9.001 -6.389 -1.496 1.00 94.88 98 GLY A C 1
ATOM 766 O O . GLY A 1 98 ? 10.076 -6.407 -0.901 1.00 94.88 98 GLY A O 1
ATOM 767 N N . ILE A 1 99 ? 7.998 -5.557 -1.194 1.00 93.19 99 ILE A N 1
ATOM 768 C CA . ILE A 1 99 ? 7.989 -4.653 -0.031 1.00 93.19 99 ILE A CA 1
ATOM 769 C C . ILE A 1 99 ? 7.018 -5.106 1.064 1.00 93.19 99 ILE A C 1
ATOM 771 O O . ILE A 1 99 ? 6.967 -4.463 2.096 1.00 93.19 99 ILE A O 1
ATOM 775 N N . LEU A 1 100 ? 6.262 -6.187 0.850 1.00 94.25 100 LEU A N 1
ATOM 776 C CA . LEU A 1 100 ? 5.334 -6.749 1.835 1.00 94.25 100 LEU A CA 1
ATOM 777 C C . LEU A 1 100 ? 6.104 -7.360 3.014 1.00 94.25 100 LEU A C 1
ATOM 779 O O . LEU A 1 100 ? 7.036 -8.124 2.782 1.00 94.25 100 LEU A O 1
ATOM 783 N N . ASP A 1 101 ? 5.697 -7.135 4.258 1.00 91.94 101 ASP A N 1
ATOM 784 C CA . ASP A 1 101 ? 6.207 -7.932 5.383 1.00 91.94 101 ASP A CA 1
ATOM 785 C C . ASP A 1 101 ? 6.023 -9.443 5.103 1.00 91.94 101 ASP A C 1
ATOM 787 O O . ASP A 1 101 ? 4.935 -9.859 4.689 1.00 91.94 101 ASP A O 1
ATOM 791 N N . PRO A 1 102 ? 7.054 -10.295 5.268 1.00 88.94 102 PRO A N 1
ATOM 792 C CA . PRO A 1 102 ? 6.914 -11.734 5.047 1.00 88.94 102 PRO A CA 1
ATOM 793 C C . PRO A 1 102 ? 6.041 -12.431 6.103 1.00 88.94 102 PRO A C 1
ATOM 795 O O . PRO A 1 102 ? 5.552 -13.536 5.859 1.00 88.94 102 PRO A O 1
ATOM 798 N N . THR A 1 103 ? 5.854 -11.825 7.276 1.00 93.19 103 THR A N 1
ATOM 799 C CA . THR A 1 103 ? 5.121 -12.404 8.407 1.00 93.19 103 THR A CA 1
ATOM 800 C C . THR A 1 103 ? 4.228 -11.373 9.111 1.00 93.19 103 THR A C 1
ATOM 802 O O . THR A 1 103 ? 4.348 -11.210 10.329 1.00 93.19 103 THR A O 1
ATOM 805 N N . PRO A 1 104 ? 3.309 -10.696 8.393 1.00 95.25 104 PRO A N 1
ATOM 806 C CA . PRO A 1 104 ? 2.473 -9.670 8.992 1.00 95.25 104 PRO A CA 1
ATOM 807 C C . PRO A 1 104 ? 1.531 -10.318 10.004 1.00 95.25 104 PRO A C 1
ATOM 809 O O . PRO A 1 104 ? 0.976 -11.399 9.767 1.00 95.25 104 PRO A O 1
ATOM 812 N N . ARG A 1 105 ? 1.343 -9.651 11.138 1.00 96.94 105 ARG A N 1
ATOM 813 C CA . ARG A 1 105 ? 0.436 -10.083 12.202 1.00 96.94 105 ARG A CA 1
ATOM 814 C C . ARG A 1 105 ? -0.656 -9.054 12.376 1.00 96.94 105 ARG A C 1
ATOM 816 O O . ARG A 1 105 ? -0.442 -7.883 12.106 1.00 96.94 105 ARG A O 1
ATOM 823 N N . LEU A 1 106 ? -1.828 -9.514 12.789 1.00 97.12 106 LEU A N 1
ATOM 824 C CA . LEU A 1 106 ? -2.926 -8.637 13.160 1.00 97.12 106 LEU A CA 1
ATOM 825 C C . LEU A 1 106 ? -3.298 -8.900 14.604 1.00 97.12 106 LEU A C 1
ATOM 827 O O . LEU A 1 106 ? -3.448 -10.061 14.998 1.00 97.12 106 LEU A O 1
ATOM 831 N N . ARG A 1 107 ? -3.529 -7.809 15.333 1.00 97.88 107 ARG A N 1
ATOM 832 C CA . ARG A 1 107 ? -4.182 -7.843 16.639 1.00 97.88 107 ARG A CA 1
ATOM 833 C C . ARG A 1 107 ? -5.543 -8.534 16.550 1.00 97.88 107 ARG A C 1
ATOM 835 O O . ARG A 1 107 ? -6.187 -8.581 15.495 1.00 97.88 107 ARG A O 1
ATOM 842 N N . GLY A 1 108 ? -6.000 -9.075 17.677 1.00 96.62 108 GLY A N 1
ATOM 843 C CA . GLY A 1 108 ? -7.279 -9.772 17.746 1.00 96.62 108 GLY A CA 1
ATOM 844 C C . GLY A 1 108 ? -8.468 -8.844 17.475 1.00 96.62 108 GLY A C 1
ATOM 845 O O . GLY A 1 108 ? -8.450 -7.658 17.796 1.00 96.62 108 GLY A O 1
ATOM 846 N N . THR A 1 109 ? -9.567 -9.394 16.954 1.00 96.44 109 THR A N 1
ATOM 847 C CA . THR A 1 109 ? -10.782 -8.606 16.673 1.00 96.44 109 THR A CA 1
ATOM 848 C C . THR A 1 109 ? -11.391 -7.957 17.919 1.00 96.44 109 THR A C 1
ATOM 850 O O . THR A 1 109 ? -12.030 -6.913 17.806 1.00 96.44 109 THR A O 1
ATOM 853 N N . ALA A 1 110 ? -11.210 -8.551 19.104 1.00 97.06 110 ALA A N 1
ATOM 854 C CA . ALA A 1 110 ? -11.657 -7.964 20.366 1.00 97.06 110 ALA A CA 1
ATOM 855 C C . ALA A 1 110 ? -10.875 -6.683 20.699 1.00 97.06 110 ALA A C 1
ATOM 857 O O . ALA A 1 110 ? -11.497 -5.666 20.988 1.00 97.06 110 ALA A O 1
ATOM 858 N N . GLU A 1 111 ? -9.546 -6.716 20.565 1.00 97.56 111 GLU A N 1
ATOM 859 C CA . GLU A 1 111 ? -8.676 -5.554 20.793 1.00 97.56 111 GLU A CA 1
ATOM 860 C C . GLU A 1 111 ? -8.993 -4.428 19.807 1.00 97.56 111 GLU A C 1
ATOM 862 O O . GLU A 1 111 ? -9.132 -3.275 20.200 1.00 97.56 111 GLU A O 1
ATOM 867 N N . ILE A 1 112 ? -9.170 -4.755 18.523 1.00 96.75 112 ILE A N 1
ATOM 868 C CA . ILE A 1 112 ? -9.496 -3.747 17.506 1.00 96.75 112 ILE A CA 1
ATOM 869 C C . ILE A 1 112 ? -10.857 -3.085 17.799 1.00 96.75 112 ILE A C 1
ATOM 871 O O . ILE A 1 112 ? -11.001 -1.874 17.642 1.00 96.75 112 ILE A O 1
ATOM 875 N N . ASN A 1 113 ? -11.860 -3.847 18.255 1.00 96.12 113 ASN A N 1
ATOM 876 C CA . ASN A 1 113 ? -13.156 -3.281 18.653 1.00 96.12 113 ASN A CA 1
ATOM 877 C C . ASN A 1 113 ? -13.060 -2.388 19.899 1.00 96.12 113 ASN A C 1
ATOM 879 O O . ASN A 1 113 ? -13.744 -1.364 19.968 1.00 96.12 113 ASN A O 1
ATOM 883 N N . GLU A 1 114 ? -12.245 -2.777 20.879 1.00 96.38 114 GLU A N 1
ATOM 884 C CA . GLU A 1 114 ? -11.979 -1.969 22.071 1.00 96.38 114 GLU A CA 1
ATOM 885 C C . GLU A 1 114 ? -11.342 -0.633 21.675 1.00 96.38 114 GLU A C 1
ATOM 887 O O . GLU A 1 114 ? -11.892 0.414 22.007 1.00 96.38 114 GLU A O 1
ATOM 892 N N . GLN A 1 115 ? -10.309 -0.657 20.827 1.00 96.12 115 GLN A N 1
ATOM 893 C CA . G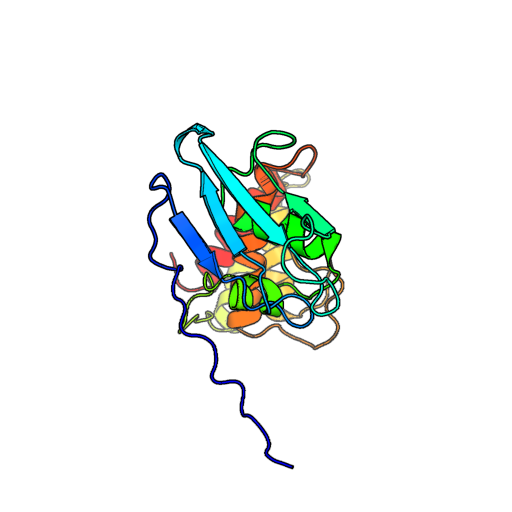LN A 1 115 ? -9.656 0.551 20.316 1.00 96.12 115 GLN A CA 1
ATOM 894 C C . GLN A 1 115 ? -10.636 1.493 19.599 1.00 96.12 115 GLN A C 1
ATOM 896 O O . GLN A 1 115 ? -10.637 2.695 19.847 1.00 96.12 115 GLN A O 1
ATOM 901 N N . ILE A 1 116 ? -11.517 0.967 18.739 1.00 94.81 116 ILE A N 1
ATOM 902 C CA . ILE A 1 116 ? -12.555 1.783 18.081 1.00 94.81 116 ILE A CA 1
ATOM 903 C C . ILE A 1 116 ? -13.501 2.424 19.106 1.00 94.81 116 ILE A C 1
ATOM 905 O O . ILE A 1 116 ? -13.990 3.525 18.872 1.00 94.81 116 ILE A O 1
ATOM 909 N N . THR A 1 117 ? -13.791 1.738 20.212 1.00 94.44 117 THR A N 1
ATOM 910 C CA . THR A 1 117 ? -14.691 2.240 21.263 1.00 94.44 117 THR A CA 1
ATOM 911 C C . THR A 1 117 ? -14.037 3.346 22.092 1.00 94.44 117 THR A C 1
ATOM 913 O O . THR A 1 117 ? -14.730 4.260 22.537 1.00 94.44 117 THR A O 1
ATOM 916 N N . GLU A 1 118 ? -12.720 3.281 22.293 1.00 94.31 118 GLU A N 1
ATOM 917 C CA . GLU A 1 118 ? -11.946 4.324 22.975 1.00 94.31 118 GLU A CA 1
ATOM 918 C C . GLU A 1 118 ? -11.791 5.590 22.118 1.00 94.31 118 GLU A C 1
ATOM 920 O O . GLU A 1 118 ? -11.817 6.709 22.640 1.00 94.31 118 GLU A O 1
ATOM 925 N N . LEU A 1 119 ? -11.683 5.428 20.796 1.00 92.94 119 LEU A N 1
ATOM 926 C CA . LEU A 1 119 ? -11.645 6.540 19.851 1.00 92.94 119 LEU A CA 1
ATOM 927 C C . LEU A 1 119 ? -12.990 7.278 19.847 1.00 92.94 119 LEU A C 1
ATOM 929 O O . LEU A 1 119 ? -14.004 6.793 19.346 1.00 92.94 119 LEU A O 1
ATOM 933 N N . THR A 1 120 ? -12.996 8.488 20.404 1.00 81.19 120 THR A N 1
ATOM 934 C CA . THR A 1 120 ? -14.189 9.335 20.480 1.00 81.19 120 THR A CA 1
ATOM 935 C C . THR A 1 120 ? -14.081 10.427 19.414 1.00 81.19 120 THR A C 1
ATOM 937 O O . THR A 1 120 ? -13.325 11.375 19.615 1.00 81.19 120 THR A O 1
ATOM 940 N N . PRO A 1 121 ? -14.787 10.330 18.271 1.00 72.62 121 PRO A N 1
ATOM 941 C CA . PRO A 1 121 ? -14.659 11.337 17.228 1.00 72.62 121 PRO A CA 1
ATOM 942 C C . PRO A 1 121 ? -15.336 12.637 17.669 1.00 72.62 121 PRO A C 1
ATOM 944 O O . PRO A 1 121 ? -16.548 12.677 17.904 1.00 72.62 121 PRO A O 1
ATOM 947 N N . GLU A 1 122 ? -14.569 13.721 17.747 1.00 78.75 122 GLU A N 1
ATOM 948 C CA . GLU A 1 122 ? -15.143 15.065 17.711 1.00 78.75 122 GLU A CA 1
ATOM 949 C C . GLU A 1 122 ? -15.641 15.367 16.286 1.00 78.75 122 GLU A C 1
ATOM 951 O O . GLU A 1 122 ? -15.135 14.816 15.309 1.00 78.75 122 GLU A O 1
ATOM 956 N N . ALA A 1 123 ? -16.650 16.236 16.142 1.00 65.06 123 ALA A N 1
ATOM 957 C CA . ALA A 1 123 ? -17.407 16.412 14.891 1.00 65.06 123 ALA A CA 1
ATOM 958 C C . ALA A 1 123 ? -16.572 16.843 13.662 1.00 65.06 123 ALA A C 1
ATOM 960 O O . ALA A 1 123 ? -17.066 16.764 12.538 1.00 65.06 123 ALA A O 1
ATOM 961 N N . GLU A 1 124 ? -15.329 17.284 13.860 1.00 80.06 124 GLU A N 1
ATOM 962 C CA . GLU A 1 124 ? -14.413 17.720 12.798 1.00 80.06 124 GLU A CA 1
ATOM 963 C C . GLU A 1 124 ? -13.037 17.036 12.863 1.00 80.06 124 GLU A C 1
ATOM 965 O O . GL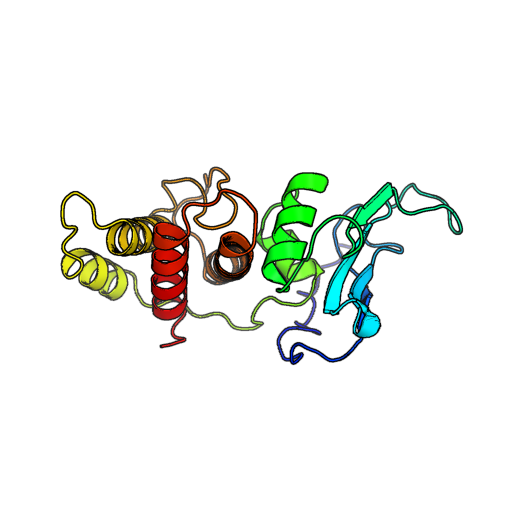U A 1 124 ? -12.138 17.385 12.093 1.00 80.06 124 GLU A O 1
ATOM 970 N N . ASP A 1 125 ? -12.853 16.052 13.748 1.00 91.94 125 ASP A N 1
ATOM 971 C CA . ASP A 1 125 ? -11.569 15.371 13.892 1.00 91.94 125 ASP A CA 1
ATOM 972 C C . ASP A 1 125 ? -11.376 14.313 12.797 1.00 91.94 125 ASP A C 1
ATOM 974 O O . ASP A 1 125 ? -11.680 13.128 12.950 1.00 91.94 125 ASP A O 1
ATOM 978 N N . ARG A 1 126 ? -10.847 14.776 11.662 1.00 92.56 126 ARG A N 1
ATOM 979 C CA . ARG A 1 126 ? -10.498 13.943 10.503 1.00 92.56 126 ARG A CA 1
ATOM 980 C C . ARG A 1 126 ? -9.442 12.893 10.820 1.00 92.56 126 ARG A C 1
ATOM 982 O O . ARG A 1 126 ? -9.462 11.821 10.231 1.00 92.56 126 ARG A O 1
ATOM 989 N N . TYR A 1 127 ? -8.538 13.189 11.749 1.00 93.94 127 TYR A N 1
ATOM 990 C CA . TYR A 1 127 ? -7.505 12.246 12.147 1.00 93.94 127 TYR A CA 1
ATOM 991 C C . TYR A 1 127 ? -8.132 11.035 12.845 1.00 93.94 127 TYR A C 1
ATOM 993 O O . TYR A 1 127 ? -7.983 9.903 12.382 1.00 93.94 127 TYR A O 1
ATOM 1001 N N . THR A 1 128 ? -8.937 11.279 13.882 1.00 95.12 128 THR A N 1
ATOM 1002 C CA . THR A 1 128 ? -9.671 10.214 14.583 1.00 95.12 128 THR A CA 1
ATOM 1003 C C . THR A 1 128 ? -10.663 9.505 13.655 1.00 95.12 128 THR A C 1
ATOM 1005 O O . THR A 1 128 ? -10.822 8.285 13.733 1.00 95.12 128 THR A O 1
ATOM 1008 N N . ALA A 1 129 ? -11.307 10.227 12.730 1.00 93.44 129 ALA A N 1
ATOM 1009 C CA . ALA A 1 129 ? -12.171 9.613 11.722 1.00 93.44 129 ALA A CA 1
ATOM 1010 C C . ALA A 1 129 ? -11.404 8.611 10.841 1.00 93.44 129 ALA A C 1
ATOM 1012 O O . ALA A 1 129 ? -11.851 7.473 10.697 1.00 93.44 129 ALA A O 1
ATOM 1013 N N . GLY A 1 130 ? -10.223 8.987 10.338 1.00 94.31 130 GLY A N 1
ATOM 1014 C CA . GLY A 1 130 ? -9.352 8.102 9.563 1.00 94.31 130 GLY A CA 1
ATOM 1015 C C . GLY A 1 130 ? -8.902 6.863 10.342 1.00 94.31 130 GLY A C 1
ATOM 1016 O O . GLY A 1 130 ? -8.909 5.758 9.796 1.00 94.31 130 GLY A O 1
ATOM 1017 N N . GLN A 1 131 ? -8.600 7.011 11.640 1.00 96.38 131 GLN A N 1
ATOM 1018 C CA . GLN A 1 131 ? -8.300 5.870 12.514 1.00 96.38 131 GLN A CA 1
ATOM 1019 C C . GLN A 1 131 ? -9.484 4.897 12.595 1.00 96.38 131 GLN A C 1
ATOM 1021 O O . GLN A 1 131 ? -9.336 3.695 12.368 1.00 96.38 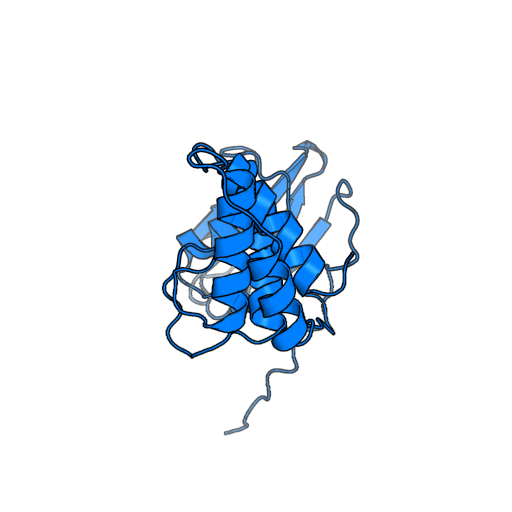131 GLN A O 1
ATOM 1026 N N . ILE A 1 132 ? -10.678 5.416 12.895 1.00 95.25 132 ILE A N 1
ATOM 1027 C CA . ILE A 1 132 ? -11.894 4.609 13.037 1.00 95.25 132 ILE A CA 1
ATOM 1028 C C . ILE A 1 132 ? -12.238 3.903 11.721 1.00 95.25 132 ILE A C 1
ATOM 1030 O O . ILE A 1 132 ? -12.593 2.724 11.738 1.00 95.25 132 ILE A O 1
ATOM 1034 N N . GLU A 1 133 ? -12.151 4.598 10.587 1.00 94.62 133 GLU A N 1
ATOM 1035 C CA . GLU A 1 133 ? -12.443 4.031 9.268 1.00 94.62 133 GLU A CA 1
ATOM 1036 C C . GLU A 1 133 ? -11.479 2.896 8.910 1.00 94.62 133 GLU A C 1
ATOM 1038 O O . GLU A 1 133 ? -11.934 1.814 8.528 1.00 94.62 133 GLU A O 1
ATOM 1043 N N . ALA A 1 134 ? -10.174 3.086 9.125 1.00 96.19 134 ALA A N 1
ATOM 1044 C CA . ALA A 1 134 ? -9.175 2.050 8.890 1.00 96.19 134 ALA A CA 1
ATOM 1045 C C . ALA A 1 134 ? -9.413 0.809 9.770 1.00 96.19 134 ALA A C 1
ATOM 1047 O O . ALA A 1 134 ? -9.468 -0.310 9.256 1.00 96.19 134 ALA A O 1
ATOM 1048 N N . LEU A 1 135 ? -9.639 0.979 11.079 1.00 96.88 135 LEU A N 1
ATOM 1049 C CA . LEU A 1 135 ? -9.891 -0.148 11.991 1.00 96.88 135 LEU A CA 1
ATOM 1050 C C . LEU A 1 135 ? -11.214 -0.867 11.680 1.00 96.88 135 LEU A C 1
ATOM 1052 O O . LEU A 1 135 ? -11.289 -2.097 11.741 1.00 96.88 135 LEU A O 1
ATOM 1056 N N . ARG A 1 136 ? -12.264 -0.131 11.292 1.00 95.19 136 ARG A N 1
ATOM 1057 C CA . ARG A 1 136 ? -13.528 -0.733 10.832 1.00 95.19 136 ARG A CA 1
ATOM 1058 C C . ARG A 1 136 ? -13.335 -1.539 9.559 1.00 95.19 136 ARG A C 1
ATOM 1060 O O . ARG A 1 136 ? -13.908 -2.627 9.449 1.00 95.19 136 ARG A O 1
ATOM 1067 N N . TRP A 1 137 ? -12.533 -1.039 8.621 1.00 96.06 137 TRP A N 1
ATOM 1068 C CA . TRP A 1 137 ? -12.186 -1.785 7.420 1.00 96.06 137 TRP A CA 1
ATOM 1069 C C . TRP A 1 137 ? -11.437 -3.078 7.772 1.00 96.06 137 TRP A C 1
ATOM 1071 O O . TRP A 1 137 ? -11.819 -4.134 7.275 1.00 96.06 137 TRP A O 1
ATOM 1081 N N . VAL A 1 138 ? -10.484 -3.056 8.713 1.00 96.81 138 VAL A N 1
ATOM 1082 C CA . VAL A 1 138 ? -9.808 -4.283 9.186 1.00 96.81 138 VAL A CA 1
ATOM 1083 C C . VAL A 1 138 ? -10.800 -5.299 9.774 1.00 96.81 138 VAL A C 1
ATOM 1085 O O . VAL A 1 138 ? -10.688 -6.497 9.519 1.00 96.81 138 VAL A O 1
ATOM 1088 N N . LEU A 1 139 ? -11.802 -4.849 10.533 1.00 94.94 139 LEU A N 1
ATOM 1089 C CA . LEU A 1 139 ? -12.778 -5.744 11.166 1.00 94.94 139 LEU A CA 1
ATOM 1090 C C . LEU A 1 139 ? -13.810 -6.337 10.214 1.00 94.94 139 LEU A C 1
ATOM 1092 O O . LEU A 1 139 ? -14.319 -7.427 10.471 1.00 94.94 139 LEU A O 1
ATOM 1096 N N . THR A 1 140 ? -14.199 -5.591 9.186 1.00 92.81 140 THR A N 1
ATOM 1097 C CA . THR A 1 140 ? -15.411 -5.898 8.413 1.00 92.81 140 THR A CA 1
ATOM 1098 C C . THR A 1 140 ? -15.143 -6.083 6.928 1.00 92.81 140 THR A C 1
ATOM 1100 O O . THR A 1 140 ? -15.915 -6.761 6.252 1.00 92.81 140 THR A O 1
ATOM 1103 N N . GLY A 1 141 ? -14.089 -5.448 6.413 1.00 89.69 141 GLY A N 1
ATOM 1104 C CA . GLY A 1 141 ? -13.882 -5.214 4.988 1.00 89.69 141 GLY A CA 1
ATOM 1105 C C . GLY A 1 141 ? -14.980 -4.365 4.337 1.00 89.69 141 GLY A C 1
ATOM 1106 O O . GLY A 1 141 ? -14.999 -4.225 3.121 1.00 89.69 141 GLY A O 1
ATOM 1107 N N . ALA A 1 142 ? -15.920 -3.821 5.115 1.00 75.38 142 ALA A N 1
ATOM 1108 C CA . ALA A 1 142 ? -17.102 -3.130 4.626 1.00 75.38 142 ALA A CA 1
ATOM 1109 C C . ALA A 1 142 ? -16.810 -1.636 4.456 1.00 75.38 142 ALA A C 1
ATOM 1111 O O . ALA A 1 142 ? -17.314 -0.823 5.217 1.00 75.38 142 ALA A O 1
ATOM 1112 N N . CYS A 1 143 ? -15.943 -1.310 3.499 1.00 79.12 143 CYS A N 1
ATOM 1113 C CA . CYS A 1 143 ? -15.664 0.023 2.957 1.00 79.12 143 CYS A CA 1
ATOM 1114 C C . CYS A 1 143 ? -14.626 -0.130 1.832 1.00 79.12 143 CYS A C 1
ATOM 1116 O O . CYS A 1 143 ? -14.007 -1.195 1.708 1.00 79.12 143 CYS A O 1
ATOM 1118 N N . PRO A 1 144 ? -14.395 0.914 1.021 1.00 89.38 144 PRO A N 1
ATOM 1119 C CA . PRO A 1 144 ? -13.179 0.988 0.231 1.00 89.38 144 PRO A CA 1
ATOM 1120 C C . PRO A 1 144 ? -11.931 0.817 1.113 1.00 89.38 144 PRO A C 1
ATOM 1122 O O . PRO A 1 144 ? -11.934 1.222 2.276 1.00 89.38 144 PRO A O 1
ATOM 1125 N N . GLY A 1 145 ? -10.879 0.206 0.566 1.00 91.06 145 GLY A N 1
ATOM 1126 C CA . GLY A 1 145 ? -9.590 0.073 1.243 1.00 91.06 145 GLY A CA 1
ATOM 1127 C C . GLY A 1 145 ? -9.004 1.445 1.603 1.00 91.06 145 GLY A C 1
ATOM 1128 O O . GLY A 1 145 ? -9.120 2.372 0.798 1.00 91.06 145 GLY A O 1
ATOM 1129 N N . PRO A 1 146 ? -8.390 1.604 2.788 1.00 93.19 146 PRO A N 1
ATOM 1130 C CA . PRO A 1 146 ? -7.999 2.915 3.305 1.00 93.19 146 PRO A CA 1
ATOM 1131 C C . PRO A 1 146 ? -6.903 3.608 2.483 1.00 93.19 146 PRO A C 1
ATOM 1133 O O . PRO A 1 146 ? -6.823 4.832 2.503 1.00 93.19 146 PRO A O 1
ATOM 1136 N N . GLY A 1 147 ? -6.057 2.859 1.768 1.00 92.50 147 GLY A N 1
ATOM 1137 C CA . GLY A 1 147 ? -5.015 3.421 0.907 1.00 92.50 147 GLY A CA 1
ATOM 1138 C C . GLY A 1 147 ? -5.353 3.336 -0.579 1.00 92.50 147 GLY A C 1
ATOM 1139 O O . GLY A 1 147 ? -5.051 4.251 -1.340 1.00 92.50 147 GLY A O 1
ATOM 1140 N N . SER A 1 148 ? -5.968 2.235 -1.012 1.00 92.75 148 SER A N 1
ATOM 1141 C CA . SER A 1 148 ? -6.309 2.010 -2.419 1.00 92.75 148 SER A CA 1
ATOM 1142 C C . SER A 1 148 ? -7.608 2.674 -2.866 1.00 92.75 148 SER A C 1
ATOM 1144 O O . SER A 1 148 ? -7.819 2.816 -4.072 1.00 92.75 148 SER A O 1
ATOM 1146 N N . GLU A 1 149 ? -8.491 3.009 -1.920 1.00 91.75 149 GLU A N 1
ATOM 1147 C CA . GLU A 1 149 ? -9.866 3.467 -2.150 1.00 91.75 149 GLU A CA 1
ATOM 1148 C C . GLU A 1 149 ? -10.692 2.503 -3.023 1.00 91.75 149 GLU A C 1
ATOM 1150 O O . GLU A 1 149 ? -11.693 2.880 -3.637 1.00 91.75 149 GLU A O 1
ATOM 1155 N N . ARG A 1 150 ? -10.294 1.225 -3.095 1.00 90.88 150 ARG A N 1
ATOM 1156 C CA . ARG A 1 150 ? -11.006 0.205 -3.872 1.00 90.88 150 ARG A CA 1
ATOM 1157 C C . ARG A 1 150 ? -11.999 -0.558 -3.025 1.00 90.88 150 ARG A C 1
ATOM 1159 O O . ARG A 1 150 ? -11.703 -0.917 -1.891 1.00 90.88 150 ARG A O 1
ATOM 1166 N N . GLU A 1 151 ? -13.148 -0.876 -3.613 1.00 88.12 151 GLU A N 1
ATOM 1167 C CA . GLU A 1 151 ? -14.139 -1.739 -2.975 1.00 88.12 151 GLU A CA 1
ATOM 1168 C C . GLU A 1 151 ? -13.533 -3.089 -2.577 1.00 88.12 151 GLU A C 1
ATOM 1170 O O . GLU A 1 151 ? -12.899 -3.777 -3.383 1.00 88.12 151 GLU A O 1
ATOM 1175 N N . TRP A 1 152 ? -13.776 -3.478 -1.329 1.00 84.81 152 TRP A N 1
ATOM 1176 C CA . TRP A 1 152 ? -13.397 -4.771 -0.789 1.00 84.81 152 TRP A CA 1
ATOM 1177 C C . TRP A 1 152 ? -14.655 -5.608 -0.535 1.00 84.81 152 TRP A C 1
ATOM 1179 O O . TRP A 1 152 ? -15.564 -5.190 0.176 1.00 84.81 152 TRP A O 1
ATOM 1189 N N . LEU A 1 153 ? -14.735 -6.794 -1.146 1.00 78.50 153 LEU A N 1
ATOM 1190 C CA . LEU A 1 153 ? -15.978 -7.582 -1.205 1.00 78.50 153 LEU A CA 1
ATOM 1191 C C . LEU A 1 153 ? -15.889 -8.949 -0.505 1.00 78.50 153 LEU A C 1
ATOM 1193 O O . LEU A 1 153 ? -16.815 -9.753 -0.604 1.00 78.50 153 LEU A O 1
ATOM 1197 N N . SER A 1 154 ? -14.793 -9.226 0.206 1.00 81.69 154 SER A N 1
ATOM 1198 C CA . SER A 1 154 ? -14.431 -10.588 0.634 1.00 81.69 154 SER A CA 1
ATOM 1199 C C . SER A 1 154 ? -14.431 -10.804 2.157 1.00 81.69 154 SER A C 1
ATOM 1201 O O . SER A 1 154 ? -13.713 -11.670 2.651 1.00 81.69 154 SER A O 1
ATOM 1203 N N . GLY A 1 155 ? -15.243 -10.053 2.912 1.00 89.75 155 GLY A N 1
ATOM 1204 C CA . GLY A 1 155 ? -15.288 -10.126 4.384 1.00 89.75 155 GLY A CA 1
ATOM 1205 C C . GLY A 1 155 ? -14.089 -9.435 5.048 1.00 89.75 155 GLY A C 1
ATOM 1206 O O . GLY A 1 155 ? -13.479 -8.589 4.412 1.00 89.75 155 GLY A O 1
ATOM 1207 N N . PRO A 1 156 ? -13.715 -9.745 6.299 1.00 94.06 156 PRO A N 1
ATOM 1208 C CA . PRO A 1 156 ? -12.571 -9.095 6.944 1.00 94.06 156 PRO A CA 1
ATOM 1209 C C . PRO A 1 156 ? -11.244 -9.388 6.208 1.00 94.06 156 PRO A C 1
ATOM 1211 O O . PRO A 1 156 ? -10.971 -10.556 5.905 1.00 94.06 156 PRO A O 1
ATOM 1214 N N . PRO A 1 157 ? -10.411 -8.375 5.901 1.00 95.50 157 PRO A N 1
ATOM 1215 C CA . PRO A 1 157 ? -9.113 -8.576 5.261 1.00 95.50 157 PRO A CA 1
ATOM 1216 C C . PRO A 1 157 ? -8.140 -9.345 6.169 1.00 95.50 157 PRO A C 1
ATOM 1218 O O . PRO A 1 157 ? -8.077 -9.143 7.378 1.00 95.50 157 PRO A O 1
ATOM 1221 N N . GLY A 1 158 ? -7.337 -10.231 5.572 1.00 95.88 158 GLY A N 1
ATOM 1222 C CA . GLY A 1 158 ? -6.225 -10.889 6.273 1.00 95.88 158 GLY A CA 1
ATOM 1223 C C . GLY A 1 158 ? -5.005 -9.973 6.434 1.00 95.88 158 GLY A C 1
ATOM 1224 O O . GLY A 1 158 ? -4.884 -8.978 5.723 1.00 95.88 158 GLY A O 1
ATOM 1225 N N . ALA A 1 159 ? -4.051 -10.356 7.290 1.00 97.00 159 ALA A N 1
ATOM 1226 C CA . ALA A 1 159 ? -2.872 -9.546 7.639 1.00 97.00 159 ALA A CA 1
ATOM 1227 C C . ALA A 1 159 ? -2.086 -9.008 6.436 1.00 97.00 159 ALA A C 1
ATOM 1229 O O . ALA A 1 159 ? -1.722 -7.841 6.408 1.00 97.00 159 ALA A O 1
ATOM 1230 N N . GLN A 1 160 ? -1.894 -9.826 5.400 1.00 96.69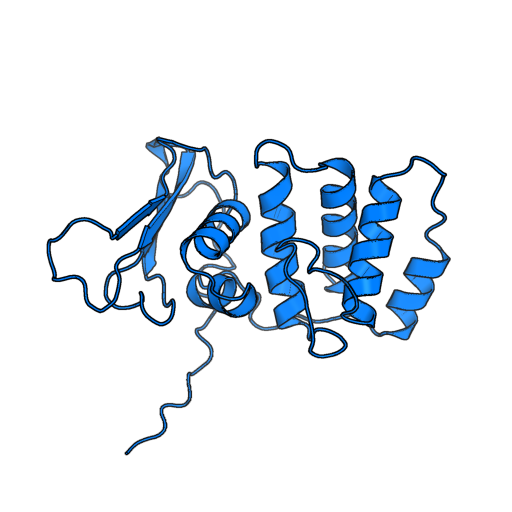 160 GLN A N 1
ATOM 1231 C CA . GLN A 1 160 ? -1.203 -9.406 4.178 1.00 96.69 160 GLN A CA 1
ATOM 1232 C C . GLN A 1 160 ? -1.959 -8.318 3.398 1.00 96.69 160 GLN A C 1
ATOM 1234 O O . GLN A 1 160 ? -1.337 -7.452 2.794 1.00 96.69 160 GLN A O 1
ATOM 1239 N N . HIS A 1 161 ? -3.293 -8.335 3.411 1.00 96.69 161 HIS A N 1
ATOM 1240 C CA . HIS A 1 161 ? -4.095 -7.304 2.747 1.00 96.69 161 HIS A CA 1
ATOM 1241 C C . HIS A 1 161 ? -4.045 -5.989 3.522 1.00 96.69 161 HIS A C 1
ATOM 1243 O O . HIS A 1 161 ? -3.925 -4.930 2.917 1.00 96.69 161 HIS A O 1
ATOM 1249 N N . VAL A 1 162 ? -4.087 -6.069 4.856 1.00 97.25 162 VAL A N 1
ATOM 1250 C CA . VAL A 1 162 ? -3.920 -4.902 5.730 1.00 97.25 162 VAL A CA 1
ATOM 1251 C C . VAL A 1 162 ? -2.531 -4.288 5.556 1.00 97.25 162 VAL A C 1
ATOM 1253 O O . VAL A 1 162 ? -2.418 -3.079 5.393 1.00 97.25 162 VAL A O 1
ATOM 1256 N N . GLU A 1 163 ? -1.491 -5.119 5.498 1.00 97.00 163 GLU A N 1
ATOM 1257 C CA . GLU A 1 163 ? -0.118 -4.691 5.221 1.00 97.00 163 GLU A CA 1
ATOM 1258 C C . GLU A 1 163 ? 0.005 -3.984 3.864 1.00 97.00 163 GLU A C 1
ATOM 1260 O O . GLU A 1 163 ? 0.629 -2.929 3.749 1.00 97.00 163 GLU A O 1
ATOM 1265 N N . ALA A 1 164 ? -0.612 -4.545 2.823 1.00 96.62 164 ALA A N 1
ATOM 1266 C CA . ALA A 1 164 ? -0.584 -3.945 1.498 1.00 96.62 164 ALA A CA 1
ATOM 1267 C C . ALA A 1 164 ? -1.278 -2.574 1.470 1.00 96.62 164 ALA A C 1
ATOM 1269 O O . ALA A 1 164 ? -0.734 -1.626 0.905 1.00 96.62 164 ALA A O 1
ATOM 1270 N N . GLU A 1 165 ? -2.443 -2.448 2.107 1.00 96.44 165 GLU A N 1
ATOM 1271 C CA . GLU A 1 165 ? -3.144 -1.167 2.248 1.00 96.44 165 GLU A CA 1
ATOM 1272 C C . GLU A 1 165 ? -2.341 -0.160 3.075 1.00 96.44 165 GLU A C 1
ATOM 1274 O O . GLU A 1 165 ? -2.250 1.000 2.682 1.00 96.44 165 GLU A O 1
ATOM 1279 N N . TYR A 1 166 ? -1.681 -0.595 4.152 1.00 96.19 166 TYR A N 1
ATOM 1280 C CA . TYR A 1 166 ? -0.788 0.250 4.947 1.00 96.19 166 TYR A CA 1
ATOM 1281 C C . TYR A 1 166 ? 0.306 0.897 4.088 1.00 96.19 166 TYR A C 1
ATOM 1283 O O . TYR A 1 166 ? 0.501 2.112 4.149 1.00 96.19 166 TYR A O 1
ATOM 1291 N N . HIS A 1 167 ? 0.968 0.132 3.212 1.00 94.69 167 HIS A N 1
ATOM 1292 C CA . HIS A 1 167 ? 1.956 0.710 2.299 1.00 94.69 167 HIS A CA 1
ATOM 1293 C C . HIS A 1 167 ? 1.361 1.796 1.398 1.00 94.69 167 HIS A C 1
ATOM 1295 O O . HIS A 1 167 ? 2.019 2.809 1.159 1.00 94.69 167 HIS A O 1
ATOM 1301 N N . LEU A 1 168 ? 0.134 1.611 0.907 1.00 94.44 168 LEU A N 1
ATOM 1302 C CA . LEU A 1 168 ? -0.542 2.609 0.077 1.00 94.44 168 LEU A CA 1
ATOM 1303 C C . LEU A 1 168 ? -0.934 3.851 0.886 1.00 94.44 168 LEU A C 1
ATOM 1305 O O . LEU A 1 168 ? -0.674 4.965 0.429 1.00 94.44 168 LEU A O 1
ATOM 1309 N N . VAL A 1 169 ? -1.460 3.673 2.103 1.00 93.81 169 VAL A N 1
ATOM 1310 C CA . VAL A 1 169 ? -1.781 4.766 3.035 1.00 93.81 169 VAL A CA 1
ATOM 1311 C C . VAL A 1 169 ? -0.545 5.615 3.312 1.00 93.81 169 VAL A C 1
ATOM 1313 O O . VAL A 1 169 ? -0.597 6.824 3.133 1.00 93.81 169 VAL A O 1
ATOM 1316 N N . VAL A 1 170 ? 0.600 5.010 3.638 1.00 89.75 170 VAL A N 1
ATOM 1317 C CA . VAL A 1 170 ? 1.863 5.740 3.871 1.00 89.75 170 VAL A CA 1
ATOM 1318 C C . VAL A 1 170 ? 2.327 6.508 2.622 1.00 89.75 170 VAL A C 1
ATOM 1320 O O . VAL A 1 170 ? 2.987 7.548 2.717 1.00 89.75 170 VAL A O 1
ATOM 1323 N N . GLY A 1 171 ? 1.997 6.004 1.431 1.00 85.44 171 GLY A N 1
ATOM 1324 C CA . GLY A 1 171 ? 2.284 6.658 0.157 1.00 85.44 171 GLY A CA 1
ATOM 1325 C C . GLY A 1 171 ? 1.381 7.852 -0.167 1.00 85.44 171 GLY A C 1
ATOM 1326 O O . GLY A 1 171 ? 1.846 8.782 -0.833 1.00 85.44 171 GLY A O 1
ATOM 1327 N N . GLY A 1 172 ? 0.130 7.830 0.304 1.00 80.06 172 GLY A N 1
ATOM 1328 C CA . GLY A 1 172 ? -0.952 8.746 -0.071 1.00 80.06 172 GLY A CA 1
ATOM 1329 C C . GLY A 1 172 ? -0.780 10.221 0.333 1.00 80.06 172 GLY A C 1
ATOM 1330 O O . GLY A 1 172 ? -0.999 11.083 -0.517 1.00 80.06 172 GLY A O 1
ATOM 1331 N N . PRO A 1 173 ? -0.332 10.574 1.559 1.00 72.94 173 PRO A N 1
ATOM 1332 C CA . PRO A 1 173 ? -0.169 11.968 1.993 1.00 72.94 173 PRO A CA 1
ATOM 1333 C C . PRO A 1 173 ? 0.776 12.803 1.123 1.00 72.94 173 PRO A C 1
ATOM 1335 O O . PRO A 1 173 ? 0.724 14.036 1.150 1.00 72.94 173 PRO A O 1
ATOM 1338 N N . TYR A 1 174 ? 1.659 12.134 0.379 1.00 66.00 174 TYR A N 1
ATOM 1339 C CA . TYR A 1 174 ? 2.655 12.745 -0.498 1.00 66.00 174 TYR A CA 1
ATOM 1340 C C . TYR A 1 174 ? 2.156 12.922 -1.938 1.00 66.00 174 TYR A C 1
ATOM 1342 O O . TYR A 1 174 ? 2.859 13.507 -2.764 1.00 66.00 174 TYR A O 1
ATOM 1350 N N . GLU A 1 175 ? 0.937 12.475 -2.236 1.00 67.56 175 GLU A N 1
ATOM 1351 C CA . GLU A 1 175 ? 0.245 12.785 -3.478 1.00 67.56 175 GLU A CA 1
ATOM 1352 C C . GLU A 1 175 ? -0.583 14.072 -3.360 1.00 67.56 175 GLU A C 1
ATOM 1354 O O . GLU A 1 175 ? -1.043 14.476 -2.291 1.00 67.56 175 GLU A O 1
ATOM 1359 N N . ARG A 1 176 ? -0.775 14.767 -4.485 1.00 54.62 176 ARG A N 1
ATOM 1360 C CA . ARG A 1 176 ? -1.539 16.020 -4.508 1.00 54.62 176 ARG A CA 1
ATOM 1361 C C . ARG A 1 176 ? -3.028 15.750 -4.273 1.00 54.62 176 ARG A C 1
ATOM 1363 O O . ARG A 1 176 ? -3.676 15.166 -5.132 1.00 54.62 176 ARG A O 1
ATOM 1370 N N . GLY A 1 177 ? -3.581 16.301 -3.191 1.00 63.41 177 GLY A N 1
ATOM 1371 C CA . GLY A 1 177 ? -5.031 16.438 -2.996 1.00 63.41 177 GLY A CA 1
ATOM 1372 C C . GLY A 1 177 ? -5.698 15.410 -2.080 1.00 63.41 177 GLY A C 1
ATOM 1373 O O . GLY A 1 177 ? -6.911 15.494 -1.911 1.00 63.41 177 GLY A O 1
ATOM 1374 N N . GLY A 1 178 ? -4.940 14.490 -1.474 1.00 67.06 178 GLY A N 1
ATOM 1375 C CA . GLY A 1 178 ? -5.465 13.582 -0.450 1.00 67.06 178 GLY A CA 1
ATOM 1376 C C . GLY A 1 178 ? -5.784 14.299 0.867 1.00 67.06 178 GLY A C 1
ATOM 1377 O O . GLY A 1 178 ? -5.158 15.308 1.209 1.00 67.06 178 GLY A O 1
ATOM 1378 N N . ASP A 1 179 ? -6.747 13.773 1.625 1.00 84.38 179 ASP A N 1
ATOM 1379 C CA . ASP A 1 179 ? -7.062 14.257 2.972 1.00 84.38 179 ASP A CA 1
ATOM 1380 C C . ASP A 1 179 ? -5.985 13.797 3.965 1.00 84.38 179 ASP A C 1
ATOM 1382 O O . ASP A 1 179 ? -6.101 12.754 4.605 1.00 84.38 179 ASP A O 1
ATOM 1386 N N . GLN A 1 180 ? -4.895 14.568 4.049 1.00 88.06 180 GLN A N 1
ATOM 1387 C CA . GLN A 1 180 ? -3.693 14.204 4.808 1.00 88.06 180 GLN A CA 1
ATOM 1388 C C . GLN A 1 180 ? -3.986 13.821 6.261 1.00 88.06 180 GLN A C 1
ATOM 1390 O O . GLN A 1 180 ? -3.375 12.884 6.758 1.00 88.06 180 GLN A O 1
ATOM 1395 N N . MET A 1 181 ? -4.924 14.502 6.927 1.00 91.44 181 MET A N 1
ATOM 1396 C CA . MET A 1 181 ? -5.255 14.205 8.326 1.00 91.44 181 MET A CA 1
ATOM 1397 C C . MET A 1 181 ? -5.905 12.828 8.467 1.00 91.44 181 MET A C 1
ATOM 1399 O O . MET A 1 181 ? -5.483 12.046 9.315 1.00 91.44 181 MET A O 1
ATOM 1403 N N . SER A 1 182 ? -6.868 12.506 7.600 1.00 91.69 182 SER A N 1
ATOM 1404 C CA . SER A 1 182 ? -7.510 11.186 7.576 1.00 91.69 182 SER A CA 1
ATOM 1405 C C . SER A 1 182 ? -6.509 10.081 7.230 1.00 91.69 182 SER A C 1
ATOM 1407 O O . SER A 1 182 ? -6.484 9.049 7.893 1.00 91.69 182 SER A O 1
ATOM 1409 N N . LEU A 1 183 ? -5.618 10.313 6.258 1.00 92.25 183 LEU A N 1
ATOM 1410 C CA . LEU A 1 183 ? -4.572 9.347 5.900 1.00 92.25 183 LEU A CA 1
ATOM 1411 C C . LEU A 1 183 ? -3.535 9.152 7.012 1.00 92.25 183 LEU A C 1
ATOM 1413 O O . LEU A 1 183 ? -3.101 8.028 7.230 1.00 92.25 183 LEU A O 1
ATOM 1417 N N . SER A 1 184 ? -3.158 10.204 7.742 1.00 93.19 184 SER A N 1
ATOM 1418 C CA . SER A 1 184 ? -2.290 10.076 8.920 1.00 93.19 184 SER A CA 1
ATOM 1419 C C . SER A 1 184 ? -2.964 9.300 10.052 1.00 93.19 184 SER A C 1
ATOM 1421 O O . SER A 1 184 ? -2.305 8.510 10.720 1.00 93.19 184 SER A O 1
ATOM 1423 N N . GLY A 1 185 ? -4.273 9.476 10.248 1.00 95.19 185 GLY A N 1
ATOM 1424 C CA . GLY A 1 185 ? -5.035 8.654 11.186 1.00 95.19 185 GLY A CA 1
ATOM 1425 C C . GLY A 1 185 ? -5.073 7.187 10.759 1.00 95.19 185 GLY A C 1
ATOM 1426 O O . GLY A 1 185 ? -4.799 6.293 11.556 1.00 95.19 185 GLY A O 1
ATOM 1427 N N . ALA A 1 186 ? -5.349 6.928 9.480 1.00 95.69 186 ALA A N 1
ATOM 1428 C CA . ALA A 1 186 ? -5.326 5.578 8.930 1.00 95.69 186 ALA A CA 1
ATOM 1429 C C . ALA A 1 186 ? -3.938 4.925 9.062 1.00 95.69 186 ALA A C 1
ATOM 1431 O O . ALA A 1 186 ? -3.857 3.761 9.440 1.00 95.69 186 ALA A O 1
ATOM 1432 N N . ASP A 1 187 ? -2.857 5.667 8.809 1.00 95.25 187 ASP A N 1
ATOM 1433 C CA . ASP A 1 187 ? -1.468 5.218 8.978 1.00 95.25 187 ASP A CA 1
ATOM 1434 C C . ASP A 1 187 ? -1.226 4.699 10.405 1.00 95.25 187 ASP A C 1
ATOM 1436 O O . ASP A 1 187 ? -0.898 3.525 10.598 1.00 95.25 187 ASP A O 1
ATOM 1440 N N . GLU A 1 188 ? -1.504 5.529 11.417 1.00 96.12 188 GLU A N 1
ATOM 1441 C CA . GLU A 1 188 ? -1.331 5.144 12.821 1.00 96.12 188 GLU A CA 1
ATOM 1442 C C . GLU A 1 188 ? -2.201 3.940 13.206 1.00 96.12 188 GLU A C 1
ATOM 1444 O O . GLU A 1 188 ? -1.722 2.992 13.833 1.00 96.12 188 GLU A O 1
ATOM 1449 N N . ALA A 1 189 ? -3.472 3.939 12.800 1.00 97.19 189 ALA A N 1
ATOM 1450 C CA . ALA A 1 189 ? -4.389 2.843 13.089 1.00 97.19 189 ALA A CA 1
ATOM 1451 C C . ALA A 1 189 ? -3.934 1.512 12.476 1.00 97.19 189 ALA A C 1
ATOM 1453 O O . ALA A 1 189 ? -4.009 0.472 13.136 1.00 97.19 189 ALA A O 1
ATOM 1454 N N . LEU A 1 190 ? -3.456 1.527 11.229 1.00 97.31 190 LEU A N 1
ATOM 1455 C CA . LEU A 1 190 ? -2.962 0.325 10.565 1.00 97.31 190 LEU A CA 1
ATOM 1456 C C . LEU A 1 190 ? -1.641 -0.152 11.179 1.00 97.31 190 LEU A C 1
ATOM 1458 O O . LEU A 1 190 ? -1.505 -1.352 11.408 1.00 97.31 190 LEU A O 1
ATOM 1462 N N . MET A 1 191 ? -0.710 0.748 11.527 1.00 96.38 191 MET A N 1
ATOM 1463 C CA . MET A 1 191 ? 0.507 0.379 12.269 1.00 96.38 191 MET A CA 1
ATOM 1464 C C . MET A 1 191 ? 0.180 -0.298 13.601 1.00 96.38 191 MET A C 1
ATOM 1466 O O . MET A 1 191 ? 0.746 -1.347 13.920 1.00 96.38 191 MET A O 1
ATOM 1470 N N . TRP A 1 192 ? -0.755 0.272 14.362 1.00 97.62 192 TRP A N 1
ATOM 1471 C CA . TRP A 1 192 ? -1.205 -0.306 15.622 1.00 97.62 192 TRP A CA 1
ATOM 1472 C C . TRP A 1 192 ? -1.848 -1.683 15.411 1.00 97.62 192 TRP A C 1
ATOM 1474 O O . TRP A 1 192 ? -1.476 -2.645 16.088 1.00 97.62 192 TRP A O 1
ATOM 1484 N N . ALA A 1 193 ? -2.756 -1.815 14.435 1.00 97.62 193 ALA A N 1
ATOM 1485 C CA . ALA A 1 193 ? -3.430 -3.077 14.124 1.00 97.62 193 ALA A CA 1
ATOM 1486 C C . ALA A 1 193 ? -2.451 -4.176 13.675 1.00 97.62 193 ALA A C 1
ATOM 1488 O O . ALA A 1 193 ? -2.683 -5.348 13.973 1.00 97.62 193 ALA A O 1
ATOM 1489 N N . LEU A 1 194 ? -1.355 -3.795 13.008 1.00 97.06 194 LEU A N 1
ATOM 1490 C CA . LEU A 1 194 ? -0.287 -4.679 12.530 1.00 97.06 194 LEU A CA 1
ATOM 1491 C C . LEU A 1 194 ? 0.753 -5.067 13.606 1.00 97.06 194 LEU A C 1
ATOM 1493 O O . LEU A 1 194 ? 1.788 -5.641 13.272 1.00 97.06 194 LEU A O 1
ATOM 1497 N N . GLU A 1 195 ? 0.512 -4.755 14.886 1.00 95.12 195 GLU A N 1
ATOM 1498 C CA . GLU A 1 195 ? 1.446 -5.007 16.005 1.00 95.12 195 GLU A CA 1
ATOM 1499 C C . GLU A 1 195 ? 2.810 -4.295 15.859 1.00 95.12 195 GLU A C 1
ATOM 1501 O O . GLU A 1 195 ? 3.835 -4.785 16.336 1.00 95.12 195 GLU A O 1
AT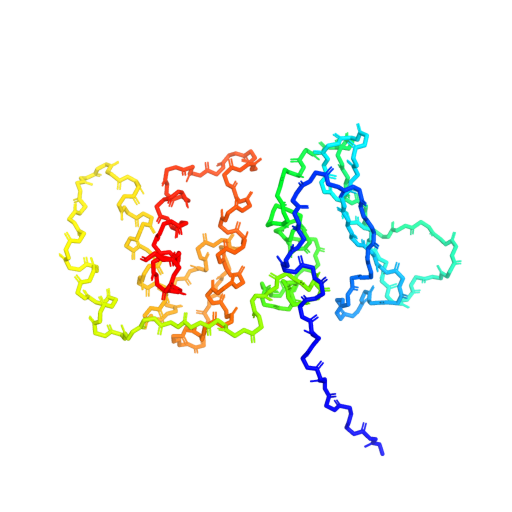OM 1506 N N . ARG A 1 196 ? 2.845 -3.127 15.202 1.00 87.38 196 ARG A N 1
ATOM 1507 C CA . ARG A 1 196 ? 4.080 -2.341 14.979 1.00 87.38 196 ARG A CA 1
ATOM 1508 C C . ARG A 1 196 ? 4.303 -1.220 15.995 1.00 87.38 196 ARG A C 1
ATOM 1510 O O . ARG A 1 196 ? 5.356 -0.583 15.976 1.00 87.38 196 ARG A O 1
ATOM 1517 N N . MET A 1 197 ? 3.325 -1.009 16.873 1.00 78.12 197 MET A N 1
ATOM 1518 C CA . MET A 1 197 ? 3.322 -0.087 18.013 1.00 78.12 197 MET A CA 1
ATOM 1519 C C . MET A 1 197 ? 2.850 -0.834 19.257 1.00 78.12 197 MET A C 1
ATOM 1521 O O . MET A 1 197 ? 3.514 -0.679 20.304 1.00 78.12 197 MET A O 1
#

Secondary structure (DSSP, 8-state):
-----------TTTTPPTTS-EEEE---TTTTTT-EEEEETTTTEEEEEE--TTSPTTSPPSEEE-TTTS---SHHHHHHHHHHHH---HHHHHHHHT-S-SS-----HHHHHHHHHH----TT-HHHHHHHHHHHHHHH--SB-TTT--B--SSSPPHHHHHHHHHHHHHGGGSTT--HHHHHHHHHHHHHHTT--